Protein AF-A0A8S3ZIX9-F1 (afdb_monomer_lite)

pLDDT: mean 80.72, std 15.73, range [32.22, 97.69]

Radius of gyration: 30.14 Å; chains: 1; bounding box: 80×49×81 Å

Secondary structure (DSSP, 8-state):
-HHHHHHHHHT-HHHHHHHHHHHHHHHHHHHHHHH-----TT-HHHHHHHHHHHHHHHHHHHHHHHHHTHHHHH-HHHHHHHHHHHHHHHHHHHHHHHHHH--S--HHHHHHHHHHHHHGGGGGHHHHHHHHHHHHHHHHHHHHHHHH------SS---EEEEE--SS----GGGGTT---B----TT----HHHHHHHHHHHHHHHHH-TT-EEEEE-SSSSHHHHHHHHHHHHHTTSSSSHHHHHHHHHHHH--TTT-SS--S--SHHHHHHHHHHHHHHHHSTTSPPPP--B----EEEESGGGSTTSSSTTEEEEEEETTEEEEEEETTTTBSEEEEEETTTTEEEEEESSPPPB-SSEEEEEEE--

Foldseek 3Di:
DVLVVLCCQLLDPVNLVVLLVLLVVLVVLLVVLVVPLDPDPPCVVSLVSNLVSLVVLVVSLVSVCSNCPPVQVVPVLSVLSVVLSVQLNVLSVVLVVVVVPDPDDDPVNSVSSVVNSVSSVSSVVVVVSCVVPVVLSVLLNLVVVLVPPPDDDDDDDAQEQEEEADPPDDDDCVVNVVNYHYFHADPPGEGFLVSLLVLLVVVVVQCVVDSNHDYHYDYPQCAAHVLLSQLLNCCSSSNDQALVVSQVVQQVVQDPVVPDDDGRTNDDPNSSVSSRVSSCCVPVVVSDDDDKDWDFCFKDKDAQQCVPDVLQQQQKKKFKDDPNDTQDIAHANVCRQWDWDADPVRSMIMIGGHPRGIDIGDMDMDMDGPD

Sequence (371 aa):
QAQATVQQIVENVYFRAFTVFLILADFILVIIGLALYHCASSDEPLEIIAHIIIIYFICEISGRMFYLGKKFFWNWLDVIDLFVVLVSFVVDVVFMVMSESNCGNSERYAQLVVIGRVVRIIRVLRIVYIMVVQHRQVIRATRQMVSQNKRRYQKDGFDLDLCYITGERSYNESLFFNNVVRIYIDDHNVPKLSEMIDFVANAREWMAADMENVIAIHCKGGKGRTGTMICIWLIDSGLLENAQESLEYFRDRRTDLSKGSTFQGVETPSQSRYVGYYERLKNEFNGQLPPKKDLKLMSLKISGINSVGKGDGSDLFMELRQSGQLIFTCHLGLQSNCETQKDAASDTLIIYPKNCPSVQGDIKIMFKTHN

InterPro domains:
  IPR000387 Tyrosine-specific protein phosphatases domain [PS50056] (194-257)
  IPR003595 Protein-tyrosine phosphatase, catalytic [SM00404] (176-282)
  IPR005821 Ion transport domain [PF00520] (14-128)
  IPR014020 Tensin phosphatase, C2 domain [PF10409] (290-369)
  IPR014020 Tensin phosphatase, C2 domain [PS51182] (292-371)
  IPR016130 Protein-tyrosine phosphatase, active site [PS00383] (217-227)
  IPR027359 Voltage-dependent channel domain superfamily [G3DSA:1.20.120.350] (3-134)
  IPR029021 Protein-tyrosine phosphatase-like [G3DSA:3.90.190.10] (137-288)
  IPR029021 Protein-tyrosine phosphatase-like [SSF52799] (166-282)
  IPR029023 Tensin-type phosphatase domain [PS51181] (151-285)
  IPR051281 Dual-specificity lipid and protein phosphatase [PTHR12305] (167-369)

Structure (mmCIF, N/CA/C/O backbone):
data_AF-A0A8S3ZIX9-F1
#
_entry.id   AF-A0A8S3ZIX9-F1
#
loop_
_atom_site.group_PDB
_atom_site.id
_atom_site.type_symbol
_atom_site.label_atom_id
_atom_site.label_alt_id
_atom_site.label_comp_id
_atom_site.label_asym_id
_atom_site.label_entity_id
_atom_site.label_seq_id
_atom_site.pdbx_PDB_ins_code
_atom_site.Cartn_x
_atom_site.Cartn_y
_atom_site.Cartn_z
_atom_site.occupancy
_atom_site.B_iso_or_equiv
_atom_site.auth_seq_id
_atom_site.auth_comp_id
_atom_site.auth_asym_id
_atom_site.auth_atom_id
_atom_site.pdbx_PDB_model_num
ATOM 1 N N . GLN A 1 1 ? 21.666 15.530 -2.369 1.00 73.06 1 GLN A N 1
ATOM 2 C CA . GLN A 1 1 ? 21.398 16.158 -3.683 1.00 73.06 1 GLN A CA 1
ATOM 3 C C . GLN A 1 1 ? 21.964 15.324 -4.832 1.00 73.06 1 GLN A C 1
ATOM 5 O O . GLN A 1 1 ? 21.172 14.861 -5.635 1.00 73.06 1 GLN A O 1
ATOM 10 N N . ALA A 1 2 ? 23.270 15.017 -4.860 1.00 79.69 2 ALA A N 1
ATOM 11 C CA . ALA A 1 2 ? 23.884 14.207 -5.926 1.00 79.69 2 ALA A CA 1
ATOM 12 C C . ALA A 1 2 ? 23.238 12.819 -6.144 1.00 79.69 2 ALA A C 1
ATOM 14 O O . ALA A 1 2 ? 22.968 12.450 -7.281 1.00 79.69 2 ALA A O 1
ATOM 15 N N . GLN A 1 3 ? 22.923 12.075 -5.075 1.00 76.75 3 GLN A N 1
ATOM 16 C CA . GLN A 1 3 ? 22.253 10.767 -5.190 1.00 76.75 3 GLN A CA 1
ATOM 17 C C . GLN A 1 3 ? 20.883 10.855 -5.874 1.00 76.75 3 GLN A C 1
ATOM 19 O O . GLN A 1 3 ? 20.584 10.036 -6.734 1.00 76.75 3 GLN A O 1
ATOM 24 N N . ALA A 1 4 ? 20.084 11.875 -5.547 1.00 70.94 4 ALA A N 1
ATOM 25 C CA . ALA A 1 4 ? 18.769 12.080 -6.151 1.00 70.94 4 ALA A CA 1
ATOM 26 C C . ALA A 1 4 ? 18.874 12.433 -7.644 1.00 70.94 4 ALA A C 1
ATOM 28 O O . ALA A 1 4 ? 18.073 11.967 -8.446 1.00 70.94 4 ALA A O 1
ATOM 29 N N . THR A 1 5 ? 19.884 13.214 -8.036 1.00 80.62 5 THR A N 1
ATOM 30 C CA . THR A 1 5 ? 20.140 13.529 -9.449 1.00 80.62 5 THR A CA 1
ATOM 31 C C . THR A 1 5 ? 20.562 12.287 -10.234 1.00 80.62 5 THR A C 1
ATOM 33 O O . THR A 1 5 ? 20.043 12.044 -11.319 1.00 80.62 5 THR A O 1
ATOM 36 N N . VAL A 1 6 ? 21.460 11.464 -9.681 1.00 84.62 6 VAL A N 1
ATOM 37 C CA . VAL A 1 6 ? 21.867 10.197 -10.314 1.00 84.62 6 VAL A CA 1
ATOM 38 C C . VAL A 1 6 ? 20.683 9.240 -10.423 1.00 84.62 6 VAL A C 1
ATOM 40 O O . VAL A 1 6 ? 20.479 8.655 -11.483 1.00 84.62 6 VAL A O 1
ATOM 43 N N . GLN A 1 7 ? 19.861 9.139 -9.377 1.00 82.19 7 GLN A N 1
ATOM 44 C CA . GLN A 1 7 ? 18.628 8.357 -9.405 1.00 82.19 7 GLN A CA 1
ATOM 45 C C . GLN A 1 7 ? 17.701 8.818 -10.539 1.00 82.19 7 GLN A C 1
ATOM 47 O O . GLN A 1 7 ? 17.270 7.995 -11.336 1.00 82.19 7 GLN A O 1
ATOM 52 N N . GLN A 1 8 ? 17.450 10.125 -10.672 1.00 75.75 8 GLN A N 1
ATOM 53 C CA . GLN A 1 8 ? 16.598 10.670 -11.737 1.00 75.75 8 GLN A CA 1
ATOM 54 C C . GLN A 1 8 ? 17.101 10.344 -13.145 1.00 75.75 8 GLN A C 1
ATOM 56 O O . GLN A 1 8 ? 16.290 10.111 -14.037 1.00 75.75 8 GLN A O 1
ATOM 61 N N . ILE A 1 9 ? 18.419 10.339 -13.357 1.00 84.12 9 ILE A N 1
ATOM 62 C CA . ILE A 1 9 ? 19.018 10.002 -14.653 1.00 84.12 9 ILE A CA 1
ATOM 63 C C . ILE A 1 9 ? 18.893 8.501 -14.918 1.00 84.12 9 ILE A C 1
ATOM 65 O O . ILE A 1 9 ? 18.409 8.106 -15.975 1.00 84.12 9 ILE A O 1
ATOM 69 N N . VAL A 1 10 ? 19.303 7.665 -13.962 1.00 84.19 10 VAL A N 1
ATOM 70 C CA . VAL A 1 10 ? 19.350 6.207 -14.138 1.00 84.19 10 VAL A CA 1
ATOM 71 C C . VAL A 1 10 ? 17.946 5.600 -14.207 1.00 84.19 10 VAL A C 1
ATOM 73 O O . VAL A 1 10 ? 17.727 4.641 -14.941 1.00 84.19 10 VAL A O 1
ATOM 76 N N . GLU A 1 11 ? 16.976 6.161 -13.485 1.00 78.06 11 GLU A N 1
ATOM 77 C CA . GLU A 1 11 ? 15.571 5.732 -13.510 1.00 78.06 11 GLU A CA 1
ATOM 78 C C . GLU A 1 11 ? 14.757 6.396 -14.631 1.00 78.06 11 GLU A C 1
ATOM 80 O O . GLU A 1 11 ? 13.580 6.079 -14.806 1.00 78.06 11 GLU A O 1
ATOM 85 N N . ASN A 1 12 ? 15.370 7.271 -15.436 1.00 80.12 12 ASN A N 1
ATOM 86 C CA . ASN A 1 12 ? 14.708 7.876 -16.584 1.00 80.12 12 ASN A CA 1
ATOM 87 C C . ASN A 1 12 ? 14.331 6.810 -17.624 1.00 80.12 12 ASN A C 1
ATOM 89 O O . ASN A 1 12 ? 15.156 5.985 -18.017 1.00 80.12 12 ASN A O 1
ATOM 93 N N . VAL A 1 13 ? 13.099 6.872 -18.130 1.00 72.44 13 VAL A N 1
ATOM 94 C CA . VAL A 1 13 ? 12.569 5.915 -19.113 1.00 72.44 13 VAL A CA 1
ATOM 95 C C . VAL A 1 13 ? 13.423 5.845 -20.377 1.00 72.44 13 VAL A C 1
ATOM 97 O O . VAL A 1 13 ? 13.705 4.752 -20.860 1.00 72.44 13 VAL A O 1
ATOM 100 N N . TYR A 1 14 ? 13.891 6.987 -20.885 1.00 81.19 14 TYR A N 1
ATOM 101 C CA . TYR A 1 14 ? 14.747 7.036 -22.071 1.00 81.19 14 TYR A CA 1
ATOM 102 C C . TYR A 1 14 ? 16.122 6.430 -21.799 1.00 81.19 14 TYR A C 1
ATOM 104 O O . TYR A 1 14 ? 16.631 5.674 -22.623 1.00 81.19 14 TYR A O 1
ATOM 112 N N . PHE A 1 15 ? 16.701 6.712 -20.627 1.00 85.12 15 PHE A N 1
ATOM 113 C CA . PHE A 1 15 ? 17.977 6.123 -20.225 1.00 85.12 15 PHE A CA 1
ATOM 114 C C . PHE A 1 15 ? 17.860 4.599 -20.115 1.00 85.12 15 PHE A C 1
ATOM 116 O O . PHE A 1 15 ? 18.675 3.877 -20.680 1.00 85.12 15 PHE A O 1
ATOM 123 N N . ARG A 1 16 ? 16.796 4.105 -19.470 1.00 82.00 16 ARG A N 1
ATOM 124 C CA . ARG A 1 16 ? 16.511 2.671 -19.336 1.00 82.00 16 ARG A CA 1
ATOM 125 C C . ARG A 1 16 ? 16.279 1.998 -20.685 1.00 82.00 16 ARG A C 1
ATOM 127 O O . ARG A 1 16 ? 16.867 0.946 -20.918 1.00 82.00 16 ARG A O 1
ATOM 134 N N . ALA A 1 17 ? 15.476 2.597 -21.565 1.00 80.38 17 ALA A N 1
ATOM 135 C CA . ALA A 1 17 ? 15.221 2.078 -22.909 1.00 80.38 17 ALA A CA 1
ATOM 136 C C . ALA A 1 17 ? 16.513 2.002 -23.736 1.00 80.38 17 ALA A C 1
ATOM 138 O O . ALA A 1 17 ? 16.764 1.003 -24.408 1.00 80.38 17 ALA A O 1
ATOM 139 N N . PHE A 1 18 ? 17.375 3.015 -23.620 1.00 89.12 18 PHE A N 1
ATOM 140 C CA . PHE A 1 18 ? 18.699 3.003 -24.231 1.00 89.12 18 PHE A CA 1
ATOM 141 C C . PHE A 1 18 ? 19.589 1.890 -23.657 1.00 89.12 18 PHE A C 1
ATOM 143 O O . PHE A 1 18 ? 20.232 1.172 -24.420 1.00 89.12 18 PHE A O 1
ATOM 150 N N . THR A 1 19 ? 19.568 1.658 -22.338 1.00 88.38 19 THR A N 1
ATOM 151 C CA . THR A 1 19 ? 20.268 0.517 -21.724 1.00 88.38 19 THR A CA 1
ATOM 152 C C . THR A 1 19 ? 19.780 -0.825 -22.288 1.00 88.38 19 THR A C 1
ATOM 154 O O . THR A 1 19 ? 20.608 -1.683 -22.589 1.00 88.38 19 THR A O 1
ATOM 157 N N . VAL A 1 20 ? 18.462 -1.014 -22.472 1.00 85.06 20 VAL A N 1
ATOM 158 C CA . VAL A 1 20 ? 17.905 -2.235 -23.094 1.00 85.06 20 VAL A CA 1
ATOM 159 C C . VAL A 1 20 ? 18.426 -2.397 -24.517 1.00 85.06 20 VAL A C 1
ATOM 161 O O . VAL A 1 20 ? 18.902 -3.472 -24.876 1.00 85.06 20 VAL A O 1
ATOM 164 N N . PHE A 1 21 ? 18.367 -1.327 -25.312 1.00 89.56 21 PHE A N 1
ATOM 165 C CA . PHE A 1 21 ? 18.870 -1.328 -26.682 1.00 89.56 21 PHE A CA 1
ATOM 166 C C . PHE A 1 21 ? 20.342 -1.756 -26.743 1.00 89.56 21 PHE A C 1
ATOM 168 O O . PHE A 1 21 ? 20.685 -2.632 -27.532 1.00 89.56 21 PHE A O 1
ATOM 175 N N . LEU A 1 22 ? 21.196 -1.214 -25.869 1.00 91.88 22 LEU A N 1
ATOM 176 C CA . LEU A 1 22 ? 22.614 -1.576 -25.829 1.00 91.88 22 LEU A CA 1
ATOM 177 C C . LEU A 1 22 ? 22.858 -3.030 -25.414 1.00 91.88 22 LEU A C 1
ATOM 179 O O . LEU A 1 22 ? 23.798 -3.644 -25.904 1.00 91.88 22 LEU A O 1
ATOM 183 N N . ILE A 1 23 ? 22.023 -3.605 -24.548 1.00 88.25 23 ILE A N 1
ATOM 184 C CA . ILE A 1 23 ? 22.135 -5.021 -24.160 1.00 88.25 23 ILE A CA 1
ATOM 185 C C . ILE A 1 23 ? 21.715 -5.945 -25.301 1.00 88.25 23 ILE A C 1
ATOM 187 O O . ILE A 1 23 ? 22.364 -6.962 -25.531 1.00 88.25 23 ILE A O 1
ATOM 191 N N . LEU A 1 24 ? 20.675 -5.578 -26.053 1.00 88.00 24 LEU A N 1
ATOM 192 C CA . LEU A 1 24 ? 20.303 -6.297 -27.271 1.00 88.00 24 LEU A CA 1
ATOM 193 C C . LEU A 1 24 ? 21.393 -6.173 -28.346 1.00 88.00 24 LEU A C 1
ATOM 195 O O . LEU A 1 24 ? 21.708 -7.160 -29.007 1.00 88.00 24 LEU A O 1
ATOM 199 N N . ALA A 1 25 ? 22.005 -4.995 -28.489 1.00 90.75 25 ALA A N 1
ATOM 200 C CA . ALA A 1 25 ? 23.122 -4.783 -29.404 1.00 90.75 25 ALA A CA 1
ATOM 201 C C . ALA A 1 25 ? 24.360 -5.609 -29.006 1.00 90.75 25 ALA A C 1
ATOM 203 O O . ALA A 1 25 ? 24.912 -6.303 -29.855 1.00 90.75 25 ALA A O 1
ATOM 204 N N . ASP A 1 26 ? 24.756 -5.609 -27.726 1.00 89.50 26 ASP A N 1
ATOM 205 C CA . ASP A 1 26 ? 25.854 -6.445 -27.209 1.00 89.50 26 ASP A CA 1
ATOM 206 C C . ASP A 1 26 ? 25.570 -7.931 -27.446 1.00 89.50 26 ASP A C 1
ATOM 208 O O . ASP A 1 26 ? 26.435 -8.653 -27.926 1.00 89.50 26 ASP A O 1
ATOM 212 N N . PHE A 1 27 ? 24.335 -8.386 -27.225 1.00 87.50 27 PHE A N 1
ATOM 213 C CA . PHE A 1 27 ? 23.947 -9.764 -27.522 1.00 87.50 27 PHE A CA 1
ATOM 214 C C . PHE A 1 27 ? 24.126 -10.134 -28.998 1.00 87.50 27 PHE A C 1
ATOM 216 O O . PHE A 1 27 ? 24.664 -11.199 -29.306 1.00 87.50 27 PHE A O 1
ATOM 223 N N . ILE A 1 28 ? 23.729 -9.246 -29.911 1.00 87.94 28 ILE A N 1
ATOM 224 C CA . ILE A 1 28 ? 23.951 -9.434 -31.348 1.00 87.94 28 ILE A CA 1
ATOM 225 C C . ILE A 1 28 ? 25.456 -9.496 -31.650 1.00 87.94 28 ILE A C 1
ATOM 227 O O . ILE A 1 28 ? 25.884 -10.384 -32.384 1.00 87.94 28 ILE A O 1
ATOM 231 N N . LEU A 1 29 ? 26.272 -8.623 -31.048 1.00 85.88 29 LEU A N 1
ATOM 232 C CA . LEU A 1 29 ? 27.732 -8.643 -31.208 1.00 85.88 29 LEU A CA 1
ATOM 233 C C . LEU A 1 29 ? 28.357 -9.945 -30.691 1.00 85.88 29 LEU A C 1
ATOM 235 O O . LEU A 1 29 ? 29.261 -10.483 -31.329 1.00 85.88 29 LEU A O 1
ATOM 239 N N . VAL A 1 30 ? 27.856 -10.496 -29.581 1.00 82.69 30 VAL A N 1
ATOM 240 C CA . VAL A 1 30 ? 28.286 -11.807 -29.071 1.00 82.69 30 VAL A CA 1
ATOM 241 C C . VAL A 1 30 ? 27.952 -12.919 -30.065 1.00 82.69 30 VAL A C 1
ATOM 243 O O . VAL A 1 30 ? 28.812 -13.754 -30.343 1.00 82.69 30 VAL A O 1
ATOM 246 N N . ILE A 1 31 ? 26.749 -12.920 -30.652 1.00 84.12 31 ILE A N 1
ATOM 247 C CA . ILE A 1 31 ? 26.366 -13.901 -31.683 1.00 84.12 31 ILE A CA 1
ATOM 248 C C . ILE A 1 31 ? 27.269 -13.779 -32.914 1.00 84.12 31 ILE A C 1
ATOM 250 O O . ILE A 1 31 ? 27.778 -14.791 -33.393 1.00 84.12 31 ILE A O 1
ATOM 254 N N . ILE A 1 32 ? 27.495 -12.558 -33.407 1.00 82.69 32 ILE A N 1
ATOM 255 C CA . ILE A 1 32 ? 28.362 -12.299 -34.565 1.00 82.69 32 ILE A CA 1
ATOM 256 C C . ILE A 1 32 ? 29.783 -12.802 -34.280 1.00 82.69 32 ILE A C 1
ATOM 258 O O . ILE A 1 32 ? 30.338 -13.546 -35.086 1.00 82.69 32 ILE A O 1
ATOM 262 N N . GLY A 1 33 ? 30.342 -12.488 -33.108 1.00 76.19 33 GLY A N 1
ATOM 263 C CA . GLY A 1 33 ? 31.680 -12.936 -32.707 1.00 76.19 33 GLY A CA 1
ATOM 264 C C . GLY A 1 33 ? 31.812 -14.455 -32.514 1.00 76.19 33 GLY A C 1
ATOM 265 O O . GLY A 1 33 ? 32.904 -15.005 -32.683 1.00 76.19 33 GLY A O 1
ATOM 266 N N . LEU A 1 34 ? 30.722 -15.155 -32.182 1.00 75.50 34 LEU A N 1
ATOM 267 C CA . LEU A 1 34 ? 30.683 -16.623 -32.135 1.00 75.50 34 LEU A CA 1
ATOM 268 C C . LEU A 1 34 ? 30.547 -17.247 -33.532 1.00 75.50 34 LEU A C 1
ATOM 270 O O . LEU A 1 34 ? 31.157 -18.282 -33.793 1.00 75.50 34 LEU A O 1
ATOM 274 N N . ALA A 1 35 ? 29.764 -16.631 -34.422 1.00 76.00 35 ALA A N 1
ATOM 275 C CA . ALA A 1 35 ? 29.502 -17.134 -35.770 1.00 76.00 35 ALA A CA 1
ATOM 276 C C . ALA A 1 35 ? 30.683 -16.910 -36.731 1.00 76.00 35 ALA A C 1
ATOM 278 O O . ALA A 1 35 ? 30.972 -17.757 -37.578 1.00 76.00 35 ALA A O 1
ATOM 279 N N . LEU A 1 36 ? 31.391 -15.786 -36.596 1.00 69.44 36 LEU A N 1
ATOM 280 C CA . LEU A 1 36 ? 32.566 -15.464 -37.400 1.00 69.44 36 LEU A CA 1
ATOM 281 C C . LEU A 1 36 ? 33.809 -16.152 -36.808 1.00 69.44 36 LEU A C 1
ATOM 283 O O . LEU A 1 36 ? 34.557 -15.598 -36.004 1.00 69.44 36 LEU A O 1
ATOM 287 N N . TYR A 1 37 ? 34.037 -17.408 -37.205 1.00 57.81 37 TYR A N 1
ATOM 288 C CA . TYR A 1 37 ? 35.190 -18.227 -36.787 1.00 57.81 37 TYR A CA 1
ATOM 289 C C . TYR A 1 37 ? 36.544 -17.746 -37.358 1.00 57.81 37 TYR A C 1
ATOM 291 O O . TYR A 1 37 ? 37.591 -18.295 -37.027 1.00 57.81 37 TYR A O 1
ATOM 299 N N . HIS A 1 38 ? 36.567 -16.727 -38.222 1.00 55.34 38 HIS A N 1
ATOM 300 C CA . HIS A 1 38 ? 37.814 -16.284 -38.842 1.00 55.34 38 HIS A CA 1
ATOM 301 C C . HIS A 1 38 ? 38.613 -15.354 -37.924 1.00 55.34 38 HIS A C 1
ATOM 303 O O . HIS A 1 38 ? 38.107 -14.368 -37.395 1.00 55.34 38 HIS A O 1
ATOM 309 N N . CYS A 1 39 ? 39.890 -15.690 -37.745 1.00 52.28 39 CYS A N 1
ATOM 310 C CA . CYS A 1 39 ? 40.898 -14.810 -37.173 1.00 52.28 39 CYS A CA 1
ATOM 311 C C . CYS A 1 39 ? 41.184 -13.723 -38.213 1.00 52.28 39 CYS A C 1
ATOM 313 O O . CYS A 1 39 ? 42.029 -13.915 -39.085 1.00 52.28 39 CYS A O 1
ATOM 315 N N . ALA A 1 40 ? 40.416 -12.637 -38.204 1.00 45.75 40 ALA A N 1
ATOM 316 C CA . ALA A 1 40 ? 40.568 -11.579 -39.187 1.00 45.75 40 ALA A CA 1
ATOM 317 C C . ALA A 1 40 ? 40.673 -10.226 -38.492 1.00 45.75 40 ALA A C 1
ATOM 319 O O . ALA A 1 40 ? 39.770 -9.778 -37.795 1.00 45.75 40 ALA A O 1
ATOM 320 N N . SER A 1 41 ? 41.790 -9.561 -38.756 1.00 49.34 41 SER A N 1
ATOM 321 C CA . SER A 1 41 ? 42.117 -8.172 -38.434 1.00 49.34 41 SER A CA 1
ATOM 322 C C . SER A 1 41 ? 41.180 -7.135 -39.089 1.00 49.34 41 SER A C 1
ATOM 324 O O . SER A 1 41 ? 41.585 -6.000 -39.307 1.00 49.34 41 SER A O 1
ATOM 326 N N . SER A 1 42 ? 39.960 -7.522 -39.477 1.00 51.56 42 SER A N 1
ATOM 327 C CA . SER A 1 42 ? 38.942 -6.693 -40.138 1.00 51.56 42 SER A CA 1
ATOM 328 C C . SER A 1 42 ? 37.802 -6.260 -39.208 1.00 51.56 42 SER A C 1
ATOM 330 O O . SER A 1 42 ? 36.966 -5.458 -39.618 1.00 51.56 42 SER A O 1
ATOM 332 N N . ASP A 1 43 ? 37.773 -6.761 -37.969 1.00 62.69 43 ASP A N 1
ATOM 333 C CA . ASP A 1 43 ? 36.669 -6.550 -37.017 1.00 62.69 43 ASP A CA 1
ATOM 334 C C . ASP A 1 43 ? 36.950 -5.447 -35.976 1.00 62.69 43 ASP A C 1
ATOM 336 O O . ASP A 1 43 ? 36.157 -5.239 -35.057 1.00 62.69 43 ASP A O 1
ATOM 340 N N . GLU A 1 44 ? 38.042 -4.693 -36.144 1.00 69.56 44 GLU A N 1
ATOM 341 C CA . GLU A 1 44 ? 38.476 -3.607 -35.247 1.00 69.56 44 GLU A CA 1
ATOM 342 C C . GLU A 1 44 ? 37.334 -2.632 -34.862 1.00 69.56 44 GLU A C 1
ATOM 344 O O . GLU A 1 44 ? 37.177 -2.336 -33.675 1.00 69.56 44 GLU A O 1
ATOM 349 N N . PRO A 1 45 ? 36.439 -2.201 -35.783 1.00 80.56 45 PRO A N 1
ATOM 350 C CA . PRO A 1 45 ? 35.330 -1.318 -35.418 1.00 80.56 45 PRO A CA 1
ATOM 351 C C . PRO A 1 45 ? 34.293 -1.977 -34.496 1.00 80.56 45 PRO A C 1
ATOM 353 O O . PRO A 1 45 ? 33.755 -1.320 -33.606 1.00 80.56 45 PRO A O 1
ATOM 356 N N . LEU A 1 46 ? 33.992 -3.266 -34.694 1.00 80.00 46 LEU A N 1
ATOM 357 C CA . LEU A 1 46 ? 33.009 -3.997 -33.884 1.00 80.00 46 LEU A CA 1
ATOM 358 C C . LEU A 1 46 ? 33.546 -4.265 -32.478 1.00 80.00 46 LEU A C 1
ATOM 360 O O . LEU A 1 46 ? 32.793 -4.178 -31.506 1.00 80.00 46 LEU A O 1
ATOM 364 N N . GLU A 1 47 ? 34.845 -4.540 -32.361 1.00 77.81 47 GLU A N 1
ATOM 365 C CA . GLU A 1 47 ? 35.501 -4.682 -31.066 1.00 77.81 47 GLU A CA 1
ATOM 366 C C . GLU A 1 47 ? 35.496 -3.359 -30.300 1.00 77.81 47 GLU A C 1
ATOM 368 O O . GLU A 1 47 ? 35.103 -3.348 -29.134 1.00 77.81 47 GLU A O 1
ATOM 373 N N . ILE A 1 48 ? 35.820 -2.232 -30.943 1.00 83.44 48 ILE A N 1
ATOM 374 C CA . ILE A 1 48 ? 35.745 -0.904 -30.311 1.00 83.44 48 ILE A CA 1
ATOM 375 C C . ILE A 1 48 ? 34.320 -0.610 -29.819 1.00 83.44 48 ILE A C 1
ATOM 377 O O . ILE A 1 48 ? 34.137 -0.165 -28.683 1.00 83.44 48 ILE A O 1
ATOM 381 N N . ILE A 1 49 ? 33.296 -0.898 -30.632 1.00 88.12 49 ILE A N 1
ATOM 382 C CA . ILE A 1 49 ? 31.890 -0.728 -30.232 1.00 88.12 49 ILE A CA 1
ATOM 383 C C . ILE A 1 49 ? 31.566 -1.589 -29.002 1.00 88.12 49 ILE A C 1
ATOM 385 O O . ILE A 1 49 ? 30.958 -1.088 -28.054 1.00 88.12 49 ILE A O 1
ATOM 389 N N . ALA A 1 50 ? 31.997 -2.853 -28.974 1.00 85.44 50 ALA A N 1
ATOM 390 C CA . ALA A 1 50 ? 31.785 -3.732 -27.825 1.00 85.44 50 ALA A CA 1
ATOM 391 C C . ALA A 1 50 ? 32.441 -3.181 -26.543 1.00 85.44 50 ALA A C 1
ATOM 393 O O . ALA A 1 50 ? 31.795 -3.163 -25.492 1.00 85.44 50 ALA A O 1
ATOM 394 N N . HIS A 1 51 ? 33.669 -2.654 -26.629 1.00 87.12 51 HIS A N 1
ATOM 395 C CA . HIS A 1 51 ? 34.359 -2.024 -25.494 1.00 87.12 51 HIS A CA 1
ATOM 396 C C . HIS A 1 51 ? 33.589 -0.804 -24.967 1.00 87.12 51 HIS A C 1
ATOM 398 O O . HIS A 1 51 ? 33.386 -0.666 -23.757 1.00 87.12 51 HIS A O 1
ATOM 404 N N . ILE A 1 52 ? 33.095 0.059 -25.862 1.00 91.75 52 ILE A N 1
ATOM 405 C CA . ILE A 1 52 ? 32.284 1.231 -25.491 1.00 91.75 52 ILE A CA 1
ATOM 406 C C . ILE A 1 52 ? 31.020 0.802 -24.736 1.00 91.75 52 ILE A C 1
ATOM 408 O O . ILE A 1 52 ? 30.675 1.401 -23.713 1.00 91.75 52 ILE A O 1
ATOM 412 N N . ILE A 1 53 ? 30.340 -0.249 -25.202 1.00 92.44 53 ILE A N 1
ATOM 413 C CA . ILE A 1 53 ? 29.121 -0.756 -24.562 1.00 92.44 53 ILE A CA 1
ATOM 414 C C . ILE A 1 53 ? 29.411 -1.272 -23.143 1.00 92.44 53 ILE A C 1
ATOM 416 O O . ILE A 1 53 ? 28.657 -0.984 -22.211 1.00 92.44 53 ILE A O 1
ATOM 420 N N . ILE A 1 54 ? 30.525 -1.977 -22.937 1.00 89.88 54 ILE A N 1
ATOM 421 C CA . ILE A 1 54 ? 30.901 -2.482 -21.608 1.00 89.88 54 ILE A CA 1
ATOM 422 C C . ILE A 1 54 ? 31.255 -1.333 -20.663 1.00 89.88 54 ILE A C 1
ATOM 424 O O . ILE A 1 54 ? 30.836 -1.348 -19.505 1.00 89.88 54 ILE A O 1
ATOM 428 N N . ILE A 1 55 ? 31.982 -0.319 -21.142 1.00 92.88 55 ILE A N 1
ATOM 429 C CA . ILE A 1 55 ? 32.283 0.883 -20.352 1.00 92.88 55 ILE A CA 1
ATOM 430 C C . ILE A 1 55 ? 30.981 1.568 -19.928 1.00 92.88 55 ILE A C 1
ATOM 432 O O . ILE A 1 55 ? 30.820 1.913 -18.756 1.00 92.88 55 ILE A O 1
ATOM 436 N N . TYR A 1 56 ? 30.015 1.694 -20.844 1.00 95.25 56 TYR A N 1
ATOM 437 C CA . TYR A 1 56 ? 28.689 2.205 -20.511 1.00 95.25 56 TYR A CA 1
ATOM 438 C C . TYR A 1 56 ? 28.021 1.372 -19.403 1.00 95.25 56 TYR A C 1
ATOM 440 O O . TYR A 1 56 ? 27.475 1.945 -18.461 1.00 95.25 56 TYR A O 1
ATOM 448 N N . PHE A 1 57 ? 28.106 0.038 -19.448 1.00 93.06 57 PHE A N 1
ATOM 449 C CA . PHE A 1 57 ? 27.547 -0.824 -18.399 1.00 93.06 57 PHE A CA 1
ATOM 450 C C . PHE A 1 57 ? 28.244 -0.682 -17.044 1.00 93.06 57 PHE A C 1
ATOM 452 O O . PHE A 1 57 ? 27.566 -0.697 -16.016 1.00 93.06 57 PHE A O 1
ATOM 459 N N . ILE A 1 58 ? 29.565 -0.489 -17.022 1.00 94.56 58 ILE A N 1
ATOM 460 C CA . ILE A 1 58 ? 30.309 -0.175 -15.795 1.00 94.56 58 ILE A CA 1
ATOM 461 C C . ILE A 1 58 ? 29.812 1.148 -15.205 1.00 94.56 58 ILE A C 1
ATOM 463 O O . ILE A 1 58 ? 29.531 1.220 -14.005 1.00 94.56 58 ILE A O 1
ATOM 467 N N . CYS A 1 59 ? 29.649 2.184 -16.032 1.00 95.00 59 CYS A N 1
ATOM 468 C CA . CYS A 1 59 ? 29.112 3.471 -15.593 1.00 95.00 59 CYS A CA 1
ATOM 469 C C . CYS A 1 59 ? 27.667 3.356 -15.087 1.00 95.00 59 CYS A C 1
ATOM 471 O O . CYS A 1 59 ? 27.331 3.929 -14.051 1.00 95.00 59 CYS A O 1
ATOM 473 N N . GLU A 1 60 ? 26.819 2.596 -15.780 1.00 93.81 60 GLU A N 1
ATOM 474 C CA . GLU A 1 60 ? 25.416 2.389 -15.419 1.00 93.81 60 GLU A CA 1
ATOM 475 C C . GLU A 1 60 ? 25.270 1.660 -14.073 1.00 93.81 60 GLU A C 1
ATOM 477 O O . GLU A 1 60 ? 24.557 2.144 -13.187 1.00 93.81 60 GLU A O 1
ATOM 482 N N . ILE A 1 61 ? 26.005 0.561 -13.866 1.00 92.19 61 ILE A N 1
ATOM 483 C CA . ILE A 1 61 ? 26.022 -0.168 -12.588 1.00 92.19 61 ILE A CA 1
ATOM 484 C C . ILE A 1 61 ? 26.623 0.675 -11.467 1.00 92.19 61 ILE A C 1
ATOM 486 O O . ILE A 1 61 ? 26.100 0.671 -10.353 1.00 92.19 61 ILE A O 1
ATOM 490 N N . SER A 1 62 ? 27.679 1.441 -11.748 1.00 94.12 62 SER A N 1
ATOM 491 C CA . SER A 1 62 ? 28.261 2.361 -10.766 1.00 94.12 62 SER A CA 1
ATOM 492 C C . SER A 1 62 ? 27.251 3.428 -10.340 1.00 94.12 62 SER A C 1
ATOM 494 O O . SER A 1 62 ? 27.131 3.725 -9.151 1.00 94.12 62 SER A O 1
ATOM 496 N N . GLY A 1 63 ? 26.468 3.948 -11.290 1.00 92.56 63 GLY A N 1
ATOM 497 C CA . GLY A 1 63 ? 25.347 4.845 -11.024 1.00 92.56 63 GLY A CA 1
ATOM 498 C C . GLY A 1 63 ? 24.306 4.203 -10.105 1.00 92.56 63 GLY A C 1
ATOM 499 O O . GLY A 1 63 ? 23.954 4.795 -9.083 1.00 92.56 63 GLY A O 1
ATOM 500 N N . ARG A 1 64 ? 23.875 2.967 -10.409 1.00 90.50 64 ARG A N 1
ATOM 501 C CA . ARG A 1 64 ? 22.960 2.190 -9.552 1.00 90.50 64 ARG A CA 1
ATOM 502 C C . ARG A 1 64 ? 23.491 1.992 -8.141 1.00 90.50 64 ARG A C 1
ATOM 504 O O . ARG A 1 64 ? 22.786 2.284 -7.177 1.00 90.50 64 ARG A O 1
ATOM 511 N N . MET A 1 65 ? 24.735 1.546 -8.013 1.00 93.94 65 MET A N 1
ATOM 512 C CA . MET A 1 65 ? 25.381 1.328 -6.722 1.00 93.94 65 MET A CA 1
ATOM 513 C C . MET A 1 65 ? 25.472 2.629 -5.909 1.00 93.94 65 MET A C 1
ATOM 515 O O . MET A 1 65 ? 25.223 2.623 -4.703 1.00 93.94 65 MET A O 1
ATOM 519 N N . PHE A 1 66 ? 25.760 3.759 -6.563 1.00 93.62 66 PHE A N 1
ATOM 520 C CA . PHE A 1 66 ? 25.863 5.064 -5.912 1.00 93.62 66 PHE A CA 1
ATOM 521 C C . PHE A 1 66 ? 24.529 5.566 -5.340 1.00 93.62 66 PHE A C 1
ATOM 523 O O . PHE A 1 66 ? 24.498 6.059 -4.205 1.00 93.62 66 PHE A O 1
ATOM 530 N N . TYR A 1 67 ? 23.427 5.452 -6.095 1.00 89.38 67 TYR A N 1
ATOM 531 C CA . TYR A 1 67 ? 22.132 5.958 -5.626 1.00 89.38 67 TYR A CA 1
ATOM 532 C C . TYR A 1 67 ? 21.409 4.982 -4.684 1.00 89.38 67 TYR A C 1
ATOM 534 O O . TYR A 1 67 ? 20.784 5.429 -3.724 1.00 89.38 67 TYR A O 1
ATOM 542 N N . LEU A 1 68 ? 21.522 3.663 -4.897 1.00 83.06 68 LEU A N 1
ATOM 543 C CA . LEU A 1 68 ? 20.908 2.651 -4.021 1.00 83.06 68 LEU A CA 1
ATOM 544 C C . LEU A 1 68 ? 21.684 2.458 -2.708 1.00 83.06 68 LEU A C 1
ATOM 546 O O . LEU A 1 68 ? 21.108 2.054 -1.692 1.00 83.06 68 LEU A O 1
ATOM 550 N N . GLY A 1 69 ? 22.992 2.731 -2.704 1.00 90.06 69 GLY A N 1
ATOM 551 C CA . GLY A 1 69 ? 23.854 2.567 -1.535 1.00 90.06 69 GLY A CA 1
ATOM 552 C C . GLY A 1 69 ? 23.811 1.136 -0.993 1.00 90.06 69 GLY A C 1
ATOM 553 O O . GLY A 1 69 ? 23.969 0.169 -1.734 1.00 90.06 69 GLY A O 1
ATOM 554 N N . LYS A 1 70 ? 23.549 0.972 0.313 1.00 87.94 70 LYS A N 1
ATOM 555 C CA . LYS A 1 70 ? 23.483 -0.362 0.942 1.00 87.94 70 LYS A CA 1
ATOM 556 C C . LYS A 1 70 ? 22.379 -1.249 0.361 1.00 87.94 70 LYS A C 1
ATOM 558 O O . LYS A 1 70 ? 22.558 -2.461 0.351 1.00 87.94 70 LYS A O 1
ATOM 563 N N . LYS A 1 71 ? 21.267 -0.677 -0.129 1.00 80.75 71 LYS A N 1
ATOM 564 C CA . LYS A 1 71 ? 20.145 -1.449 -0.699 1.00 80.75 71 LYS A CA 1
ATOM 565 C C . LYS A 1 71 ? 20.570 -2.274 -1.916 1.00 80.75 71 LYS A C 1
ATOM 567 O O . LYS A 1 71 ? 20.047 -3.367 -2.094 1.00 80.75 71 LYS A O 1
ATOM 572 N N . PHE A 1 72 ? 21.558 -1.796 -2.679 1.00 89.19 72 PHE A N 1
ATOM 573 C CA . PHE A 1 72 ? 22.111 -2.506 -3.835 1.00 89.19 72 PHE A CA 1
ATOM 574 C C . PHE A 1 72 ? 22.573 -3.924 -3.468 1.00 89.19 72 PHE A C 1
ATOM 576 O O . PHE A 1 72 ? 22.250 -4.887 -4.150 1.00 89.19 72 PHE A O 1
ATOM 583 N N . PHE A 1 73 ? 23.267 -4.066 -2.336 1.00 91.19 73 PHE A N 1
ATOM 584 C CA . PHE A 1 73 ? 23.848 -5.340 -1.902 1.00 91.19 73 PHE A CA 1
ATOM 585 C C . PHE A 1 73 ? 22.844 -6.291 -1.238 1.00 91.19 73 PHE A C 1
ATOM 587 O O . PHE A 1 73 ? 23.163 -7.458 -1.028 1.00 91.19 73 PHE A O 1
ATOM 594 N N . TRP A 1 74 ? 21.636 -5.819 -0.917 1.00 85.44 74 TRP A N 1
ATOM 595 C CA . TRP A 1 74 ? 20.555 -6.673 -0.417 1.00 85.44 74 TRP A CA 1
ATOM 596 C C . TRP A 1 74 ? 19.755 -7.320 -1.550 1.00 85.44 74 TRP A C 1
ATOM 598 O O . TRP A 1 74 ? 19.149 -8.371 -1.347 1.00 85.44 74 TRP A O 1
ATOM 608 N N . ASN A 1 75 ? 19.764 -6.723 -2.746 1.00 80.25 75 ASN A N 1
ATOM 609 C CA . ASN A 1 75 ? 19.137 -7.312 -3.918 1.00 80.25 75 ASN A CA 1
ATOM 610 C C . ASN A 1 75 ? 20.121 -8.243 -4.638 1.00 80.25 75 ASN A C 1
ATOM 612 O O . ASN A 1 75 ? 21.031 -7.802 -5.339 1.00 80.25 75 ASN A O 1
ATOM 616 N N . TRP A 1 76 ? 19.915 -9.551 -4.498 1.00 83.00 76 TRP A N 1
ATOM 617 C CA . TRP A 1 76 ? 20.801 -10.564 -5.075 1.00 83.00 76 TRP A CA 1
ATOM 618 C C . TRP A 1 76 ? 20.920 -10.469 -6.609 1.00 83.00 76 TRP A C 1
ATOM 620 O O . TRP A 1 76 ? 21.977 -10.778 -7.152 1.00 83.00 76 TRP A O 1
ATOM 630 N N . LEU A 1 77 ? 19.885 -9.987 -7.311 1.00 83.12 77 LEU A N 1
ATOM 631 C CA . LEU A 1 77 ? 19.927 -9.781 -8.764 1.00 83.12 77 LEU A CA 1
ATOM 632 C C . LEU A 1 77 ? 20.879 -8.648 -9.170 1.00 83.12 77 LEU A C 1
ATOM 634 O O . LEU A 1 77 ? 21.593 -8.783 -10.161 1.00 83.12 77 LEU A O 1
ATOM 638 N N . ASP A 1 78 ? 20.914 -7.553 -8.406 1.00 87.69 78 ASP A N 1
ATOM 639 C CA . ASP A 1 78 ? 21.829 -6.432 -8.659 1.00 87.69 78 ASP A CA 1
ATOM 640 C C . ASP A 1 78 ? 23.287 -6.848 -8.430 1.00 87.69 78 ASP A C 1
ATOM 642 O O . ASP A 1 78 ? 24.177 -6.479 -9.197 1.00 87.69 78 ASP A O 1
ATOM 646 N N . VAL A 1 79 ? 23.523 -7.685 -7.415 1.00 91.00 79 VAL A N 1
ATOM 647 C CA . VAL A 1 79 ? 24.845 -8.257 -7.125 1.00 91.00 79 VAL A CA 1
ATOM 648 C C . VAL A 1 79 ? 25.312 -9.192 -8.246 1.00 91.00 79 VAL A C 1
ATOM 650 O O . VAL A 1 79 ? 26.477 -9.132 -8.641 1.00 91.00 79 VAL A O 1
ATOM 653 N N . ILE A 1 80 ? 24.421 -10.023 -8.797 1.00 89.50 80 ILE A N 1
ATOM 654 C CA . ILE A 1 80 ? 24.747 -10.872 -9.954 1.00 89.50 80 ILE A CA 1
ATOM 655 C C . ILE A 1 80 ? 25.081 -10.020 -11.179 1.00 89.50 80 ILE A C 1
ATOM 657 O O . ILE A 1 80 ? 26.079 -10.293 -11.842 1.00 89.50 80 ILE A O 1
ATOM 661 N N . ASP A 1 81 ? 24.292 -8.985 -11.477 1.00 89.38 81 ASP A N 1
ATOM 662 C CA . ASP A 1 81 ? 24.543 -8.124 -12.637 1.00 89.38 81 ASP A CA 1
ATOM 663 C C . ASP A 1 81 ? 25.884 -7.379 -12.517 1.00 89.38 81 ASP A C 1
ATOM 665 O O . ASP A 1 81 ? 26.657 -7.327 -13.476 1.00 89.38 81 ASP A O 1
ATOM 669 N N . LEU A 1 82 ? 26.220 -6.894 -11.313 1.00 92.56 82 LEU A N 1
ATOM 670 C CA . LEU A 1 82 ? 27.542 -6.335 -11.008 1.00 92.56 82 LEU A CA 1
ATOM 671 C C . LEU A 1 82 ? 28.657 -7.338 -11.311 1.00 92.56 82 LEU A C 1
ATOM 673 O O . LEU A 1 82 ? 29.637 -6.984 -11.965 1.00 92.56 82 LEU A O 1
ATOM 677 N N . PHE A 1 83 ? 28.510 -8.583 -10.856 1.00 92.25 83 PHE A N 1
ATOM 678 C CA . PHE A 1 83 ? 29.506 -9.623 -11.096 1.00 92.25 83 PHE A CA 1
ATOM 679 C C . PHE A 1 83 ? 29.664 -9.925 -12.591 1.00 92.25 83 PHE A C 1
ATOM 681 O O . PHE A 1 83 ? 30.787 -9.971 -13.091 1.00 92.25 83 PHE A O 1
ATOM 688 N N . VAL A 1 84 ? 28.555 -10.062 -13.322 1.00 90.19 84 VAL A N 1
ATOM 689 C CA . VAL A 1 84 ? 28.554 -10.314 -14.771 1.00 90.19 84 VAL A CA 1
ATOM 690 C C . VAL A 1 84 ? 29.288 -9.206 -15.525 1.00 90.19 84 VAL A C 1
ATOM 692 O O . VAL A 1 84 ? 30.140 -9.506 -16.365 1.00 90.19 84 VAL A O 1
ATOM 695 N N . VAL A 1 85 ? 29.000 -7.937 -15.224 1.00 91.31 85 VAL A N 1
ATOM 696 C CA . VAL A 1 85 ? 29.640 -6.793 -15.888 1.00 91.31 85 VAL A CA 1
ATOM 697 C C . VAL A 1 85 ? 31.112 -6.672 -15.505 1.00 91.31 85 VAL A C 1
ATOM 699 O O . VAL A 1 85 ? 31.942 -6.454 -16.385 1.00 91.31 85 VAL A O 1
ATOM 702 N N . LEU A 1 86 ? 31.462 -6.870 -14.231 1.00 92.25 86 LEU A N 1
ATOM 703 C CA . LEU A 1 86 ? 32.847 -6.779 -13.771 1.00 92.25 86 LEU A CA 1
ATOM 704 C C . LEU A 1 86 ? 33.723 -7.871 -14.396 1.00 92.25 86 LEU A C 1
ATOM 706 O O . LEU A 1 86 ? 34.782 -7.567 -14.938 1.00 92.25 86 LEU A O 1
ATOM 710 N N . VAL A 1 87 ? 33.269 -9.129 -14.371 1.00 89.56 87 VAL A N 1
ATOM 711 C CA . VAL A 1 87 ? 33.985 -10.248 -15.005 1.00 89.56 87 VAL A CA 1
ATOM 712 C C . VAL A 1 87 ? 34.113 -10.010 -16.505 1.00 89.56 87 VAL A C 1
ATOM 714 O O . VAL A 1 87 ? 35.196 -10.171 -17.063 1.00 89.56 87 VAL A O 1
ATOM 717 N N . SER A 1 88 ? 33.034 -9.564 -17.151 1.00 87.38 88 SER A N 1
ATOM 718 C CA . SER A 1 88 ? 33.037 -9.254 -18.581 1.00 87.38 88 SER A CA 1
ATOM 719 C C . SER A 1 88 ? 34.022 -8.152 -18.948 1.00 87.38 88 SER A C 1
ATOM 721 O O . SER A 1 88 ? 34.670 -8.273 -19.981 1.00 87.38 88 SER A O 1
ATOM 723 N N . PHE A 1 89 ? 34.135 -7.106 -18.126 1.00 89.94 89 PHE A N 1
ATOM 724 C CA . PHE A 1 89 ? 35.063 -5.995 -18.329 1.00 89.94 89 PHE A CA 1
ATOM 725 C C . PHE A 1 89 ? 36.515 -6.412 -18.110 1.00 89.94 89 PHE A C 1
ATOM 727 O O . PHE A 1 89 ? 37.360 -6.120 -18.946 1.00 89.94 89 PHE A O 1
ATOM 734 N N . VAL A 1 90 ? 36.807 -7.139 -17.025 1.00 89.06 90 VAL A N 1
ATOM 735 C CA . VAL A 1 90 ? 38.164 -7.639 -16.750 1.00 89.06 90 VAL A CA 1
ATOM 736 C C . VAL A 1 90 ? 38.645 -8.517 -17.896 1.00 89.06 90 VAL A C 1
ATOM 738 O O . VAL A 1 90 ? 39.763 -8.351 -18.372 1.00 89.06 90 VAL A O 1
ATOM 741 N N . VAL A 1 91 ? 37.792 -9.429 -18.359 1.00 83.81 91 VAL A N 1
ATOM 742 C CA . VAL A 1 91 ? 38.116 -10.310 -19.478 1.00 83.81 91 VAL A CA 1
ATOM 743 C C . VAL A 1 91 ? 38.376 -9.501 -20.746 1.00 83.81 91 VAL A C 1
ATOM 745 O O . VAL A 1 91 ? 39.399 -9.711 -21.385 1.00 83.81 91 VAL A O 1
ATOM 748 N N . ASP A 1 92 ? 37.520 -8.534 -21.070 1.00 81.62 92 ASP A N 1
ATOM 749 C CA . ASP A 1 92 ? 37.673 -7.684 -22.256 1.00 81.62 92 ASP A CA 1
ATOM 750 C C . ASP A 1 92 ? 38.975 -6.861 -22.232 1.00 81.62 92 ASP A C 1
ATOM 752 O O . ASP A 1 92 ? 39.742 -6.906 -23.189 1.00 81.62 92 ASP A O 1
ATOM 756 N N . VAL A 1 93 ? 39.301 -6.226 -21.098 1.00 84.44 93 VAL A N 1
ATOM 757 C CA . VAL A 1 93 ? 40.557 -5.476 -20.910 1.00 84.44 93 VAL A CA 1
ATOM 758 C C . VAL A 1 93 ? 41.780 -6.385 -21.026 1.00 84.44 93 VAL A C 1
ATOM 760 O O . VAL A 1 93 ? 42.756 -6.019 -21.679 1.00 84.44 93 VAL A O 1
ATOM 763 N N . VAL A 1 94 ? 41.746 -7.575 -20.415 1.00 81.38 94 VAL A N 1
ATOM 764 C CA . VAL A 1 94 ? 42.843 -8.548 -20.526 1.00 81.38 94 VAL A CA 1
ATOM 765 C C . VAL A 1 94 ? 43.047 -8.949 -21.986 1.00 81.38 94 VAL A C 1
ATOM 767 O O . VAL A 1 94 ? 44.183 -8.948 -22.455 1.00 81.38 94 VAL A O 1
ATOM 770 N N . PHE A 1 95 ? 41.973 -9.232 -22.726 1.00 74.00 95 PHE A N 1
ATOM 771 C CA . PHE A 1 95 ? 42.063 -9.561 -24.149 1.00 74.00 95 PHE A CA 1
ATOM 772 C C . PHE A 1 95 ? 42.587 -8.399 -24.994 1.00 74.00 95 PHE A C 1
ATOM 774 O O . PHE A 1 95 ? 43.431 -8.630 -25.856 1.00 74.00 95 PHE A O 1
ATOM 781 N N . MET A 1 96 ? 42.164 -7.166 -24.713 1.00 73.56 96 MET A N 1
ATOM 782 C CA . MET A 1 96 ? 42.653 -5.965 -25.394 1.00 73.56 96 MET A CA 1
ATOM 783 C C . MET A 1 96 ? 44.174 -5.809 -25.235 1.00 73.56 96 MET A C 1
ATOM 785 O O . MET A 1 96 ? 44.899 -5.704 -26.222 1.00 73.56 96 MET A O 1
ATOM 789 N N . VAL A 1 97 ? 44.670 -5.890 -23.995 1.00 74.81 97 VAL A N 1
ATOM 790 C CA . VAL A 1 97 ? 46.106 -5.771 -23.679 1.00 74.81 97 VAL A CA 1
ATOM 791 C C . VAL A 1 97 ? 46.916 -6.926 -24.279 1.00 74.81 97 VAL A C 1
ATOM 793 O O . VAL A 1 97 ? 48.041 -6.733 -24.745 1.00 74.81 97 VAL A O 1
ATOM 796 N N . MET A 1 98 ? 46.360 -8.142 -24.288 1.00 69.94 98 MET A N 1
ATOM 797 C CA . MET A 1 98 ? 47.013 -9.304 -24.899 1.00 69.94 98 MET A CA 1
ATOM 798 C C . MET A 1 98 ? 47.049 -9.236 -26.434 1.00 69.94 98 MET A C 1
ATOM 800 O O . MET A 1 98 ? 48.003 -9.738 -27.029 1.00 69.94 98 MET A O 1
ATOM 804 N N . SER A 1 99 ? 46.051 -8.613 -27.067 1.00 64.50 99 SER A N 1
ATOM 805 C CA . SER A 1 99 ? 45.973 -8.439 -28.524 1.00 64.50 99 SER A CA 1
ATOM 806 C C . SER A 1 99 ? 47.051 -7.481 -29.050 1.00 64.50 99 SER A C 1
ATOM 808 O O . SER A 1 99 ? 47.726 -7.795 -30.029 1.00 64.50 99 SER A O 1
ATOM 810 N N . GLU A 1 100 ? 47.312 -6.368 -28.349 1.00 60.94 100 GLU A N 1
ATOM 811 C CA . GLU A 1 100 ? 48.374 -5.411 -28.717 1.00 60.94 100 GLU A CA 1
ATOM 812 C C . GLU A 1 100 ? 49.792 -6.001 -28.641 1.00 60.94 100 GLU A C 1
ATOM 814 O O . GLU A 1 100 ? 50.701 -5.533 -29.326 1.00 60.94 100 GLU A O 1
ATOM 819 N N . SER A 1 101 ? 50.008 -7.018 -27.801 1.00 57.88 101 SER A N 1
ATOM 820 C CA . SER A 1 101 ? 51.353 -7.465 -27.427 1.00 57.88 101 SER A CA 1
ATOM 821 C C . SER A 1 101 ? 51.853 -8.714 -28.159 1.00 57.88 101 SER A C 1
ATOM 823 O O . SER A 1 101 ? 53.062 -8.933 -28.172 1.00 57.88 101 SER A O 1
ATOM 825 N N . ASN A 1 102 ? 50.993 -9.527 -28.790 1.00 54.81 102 ASN A N 1
ATOM 826 C CA . ASN A 1 102 ? 51.415 -10.792 -29.413 1.00 54.81 102 ASN A CA 1
ATOM 827 C C . ASN A 1 102 ? 50.568 -11.203 -30.630 1.00 54.81 102 ASN A C 1
ATOM 829 O O . ASN A 1 102 ? 49.874 -12.219 -30.621 1.00 54.81 102 ASN A O 1
ATOM 833 N N . CYS A 1 103 ? 50.719 -10.487 -31.743 1.00 49.81 103 CYS A N 1
ATOM 834 C CA . CYS A 1 103 ? 50.261 -10.954 -33.057 1.00 49.81 103 CYS A CA 1
ATOM 835 C C . CYS A 1 103 ? 51.293 -11.922 -33.689 1.00 49.81 103 CYS A C 1
ATOM 837 O O . CYS A 1 103 ? 51.799 -11.704 -34.787 1.00 49.81 103 CYS A O 1
ATOM 839 N N . GLY A 1 104 ? 51.676 -12.972 -32.949 1.00 51.84 104 GLY A N 1
ATOM 840 C CA . GLY A 1 104 ? 52.746 -13.904 -33.322 1.00 51.84 104 GLY A CA 1
ATOM 841 C C . GLY A 1 104 ? 52.484 -15.340 -32.862 1.00 51.84 104 GLY A C 1
ATOM 842 O O . GLY A 1 104 ? 52.916 -15.741 -31.789 1.00 51.84 104 GLY A O 1
ATOM 843 N N . ASN A 1 105 ? 51.769 -16.106 -33.693 1.00 55.16 105 ASN A N 1
ATOM 844 C CA . ASN A 1 105 ? 51.731 -17.576 -33.793 1.00 55.16 105 ASN A CA 1
ATOM 845 C C . ASN A 1 105 ? 51.987 -18.407 -32.514 1.00 55.16 105 ASN A C 1
ATOM 847 O O . ASN A 1 105 ? 52.992 -19.109 -32.406 1.00 55.16 105 ASN A O 1
ATOM 851 N N . SER A 1 106 ? 51.019 -18.450 -31.595 1.00 62.31 106 SER A N 1
ATOM 852 C CA . SER A 1 106 ? 50.940 -19.514 -30.585 1.00 62.31 106 SER A CA 1
ATOM 853 C C . SER A 1 106 ? 49.528 -20.096 -30.546 1.00 62.31 106 SER A C 1
ATOM 855 O O . SER A 1 106 ? 48.568 -19.351 -30.365 1.00 62.31 106 SER A O 1
ATOM 857 N N . GLU A 1 107 ? 49.379 -21.422 -30.654 1.00 62.09 107 GLU A N 1
ATOM 858 C CA . GLU A 1 107 ? 48.091 -22.129 -30.475 1.00 62.09 107 GLU A CA 1
ATOM 859 C C . GLU A 1 107 ? 47.374 -21.735 -29.171 1.00 62.09 107 GLU A C 1
ATOM 861 O O . GLU A 1 107 ? 46.144 -21.727 -29.100 1.00 62.09 107 GLU A O 1
ATOM 866 N N . ARG A 1 108 ? 48.138 -21.337 -28.145 1.00 65.31 108 ARG A N 1
ATOM 867 C CA . ARG A 1 108 ? 47.608 -20.860 -26.861 1.00 65.31 108 ARG A CA 1
ATOM 868 C C . ARG A 1 108 ? 46.809 -19.562 -27.013 1.00 65.31 108 ARG A C 1
ATOM 870 O O . ARG A 1 108 ? 45.836 -19.374 -26.293 1.00 65.31 108 ARG A O 1
ATOM 877 N N . TYR A 1 109 ? 47.173 -18.692 -27.957 1.00 66.88 109 TYR A N 1
ATOM 878 C CA . TYR A 1 109 ? 46.438 -17.455 -28.233 1.00 66.88 109 TYR A CA 1
ATOM 879 C C . TYR A 1 109 ? 45.066 -17.747 -28.849 1.00 66.88 109 TYR A C 1
ATOM 881 O O . TYR A 1 109 ? 44.059 -17.221 -28.384 1.00 66.88 109 TYR A O 1
ATOM 889 N N . ALA A 1 110 ? 45.002 -18.659 -29.823 1.00 65.12 110 ALA A N 1
ATOM 890 C CA . ALA A 1 110 ? 43.737 -19.069 -30.433 1.00 65.12 110 ALA A CA 1
ATOM 891 C C . ALA A 1 110 ? 42.774 -19.681 -29.396 1.00 65.12 110 ALA A C 1
ATOM 893 O O . ALA A 1 110 ? 41.589 -19.351 -29.381 1.00 65.12 110 ALA A O 1
ATOM 894 N N . GLN A 1 111 ? 43.287 -20.506 -28.475 1.00 68.94 111 GLN A N 1
ATOM 895 C CA . GLN A 1 111 ? 42.497 -21.059 -27.368 1.00 68.94 111 GLN A CA 1
ATOM 896 C C . GLN A 1 111 ? 41.981 -19.972 -26.416 1.00 68.94 111 GLN A C 1
ATOM 898 O O . GLN A 1 111 ? 40.816 -20.008 -26.022 1.00 68.94 111 GLN A O 1
ATOM 903 N N . LEU A 1 112 ? 42.815 -18.984 -26.073 1.00 70.31 112 LEU A N 1
ATOM 904 C CA . LEU A 1 112 ? 42.399 -17.858 -25.239 1.00 70.31 112 LEU A CA 1
ATOM 905 C C . LEU A 1 112 ? 41.310 -17.031 -25.932 1.00 70.31 112 LEU A C 1
ATOM 907 O O . LEU A 1 112 ? 40.287 -16.767 -25.311 1.00 70.31 112 LEU A O 1
ATOM 911 N N . VAL A 1 113 ? 41.451 -16.695 -27.217 1.00 68.94 113 VAL A N 1
ATOM 912 C CA . VAL A 1 113 ? 40.421 -15.957 -27.975 1.00 68.94 113 VAL A CA 1
ATOM 913 C C . VAL A 1 113 ? 39.076 -16.694 -27.958 1.00 68.94 113 VAL A C 1
ATOM 915 O O . VAL A 1 113 ? 38.034 -16.074 -27.738 1.00 68.94 113 VAL A O 1
ATOM 918 N N . VAL A 1 114 ? 39.080 -18.022 -28.116 1.00 70.00 114 VAL A N 1
ATOM 919 C CA . VAL A 1 114 ? 37.861 -18.843 -28.010 1.00 70.00 114 VAL A CA 1
ATOM 920 C C . VAL A 1 114 ? 37.264 -18.773 -26.601 1.00 70.00 114 VAL A C 1
ATOM 922 O O . VAL A 1 114 ? 36.057 -18.576 -26.461 1.00 70.00 114 VAL A O 1
ATOM 925 N N . ILE A 1 115 ? 38.087 -18.857 -25.551 1.00 74.25 115 ILE A N 1
ATOM 926 C CA . ILE A 1 115 ? 37.633 -18.709 -24.159 1.00 74.25 115 ILE A CA 1
ATOM 927 C C . ILE A 1 115 ? 37.015 -17.322 -23.927 1.00 74.25 115 ILE A C 1
ATOM 929 O O . ILE A 1 115 ? 35.934 -17.233 -23.349 1.00 74.25 115 ILE A O 1
ATOM 933 N N . GLY A 1 116 ? 37.637 -16.248 -24.419 1.00 72.31 116 GLY A N 1
ATOM 934 C CA . GLY A 1 116 ? 37.100 -14.887 -24.330 1.00 72.31 116 GLY A CA 1
ATOM 935 C C . GLY A 1 116 ? 35.727 -14.750 -24.987 1.00 72.31 116 GLY A C 1
ATOM 936 O O . GLY A 1 116 ? 34.808 -14.187 -24.391 1.00 72.31 116 GLY A O 1
ATOM 937 N N . ARG A 1 117 ? 35.545 -15.347 -26.172 1.00 73.25 117 ARG A N 1
ATOM 938 C CA . ARG A 1 117 ? 34.250 -15.395 -26.874 1.00 73.25 117 ARG A CA 1
ATOM 939 C C . ARG A 1 117 ? 33.187 -16.169 -26.088 1.00 73.25 117 ARG A C 1
ATOM 941 O O . ARG A 1 117 ? 32.044 -15.728 -26.022 1.00 73.25 117 ARG A O 1
ATOM 948 N N . VAL A 1 118 ? 33.555 -17.276 -25.440 1.00 74.69 118 VAL A N 1
ATOM 949 C CA . VAL A 1 118 ? 32.637 -18.063 -24.594 1.00 74.69 118 VAL A CA 1
ATOM 950 C C . VAL A 1 118 ? 32.266 -17.311 -23.317 1.00 74.69 118 VAL A C 1
ATOM 952 O O . VAL A 1 118 ? 31.101 -17.301 -22.931 1.00 74.69 118 VAL A O 1
ATOM 955 N N . VAL A 1 119 ? 33.212 -16.619 -22.676 1.00 77.38 119 VAL A N 1
ATOM 956 C CA . VAL A 1 119 ? 32.924 -15.814 -21.478 1.00 77.38 119 VAL A CA 1
ATOM 957 C C . VAL A 1 119 ? 31.952 -14.674 -21.791 1.00 77.38 119 VAL A C 1
ATOM 959 O O . VAL A 1 119 ? 31.104 -14.355 -20.959 1.00 77.38 119 VAL A O 1
ATOM 962 N N . ARG A 1 120 ? 31.976 -14.119 -23.011 1.00 77.38 120 ARG A N 1
ATOM 963 C CA . ARG A 1 120 ? 30.986 -13.123 -23.453 1.00 77.38 120 ARG A CA 1
ATOM 964 C C . ARG A 1 120 ? 29.541 -13.657 -23.451 1.00 77.38 120 ARG A C 1
ATOM 966 O O . ARG A 1 120 ? 28.625 -12.855 -23.307 1.00 77.38 120 ARG A O 1
ATOM 973 N N . ILE A 1 121 ? 29.304 -14.976 -23.480 1.00 80.88 121 ILE A N 1
ATOM 974 C CA . ILE A 1 121 ? 27.955 -15.568 -23.326 1.00 80.88 121 ILE A CA 1
ATOM 975 C C . ILE A 1 121 ? 27.373 -15.285 -21.935 1.00 80.88 121 ILE A C 1
ATOM 977 O O . ILE A 1 121 ? 26.160 -15.144 -21.793 1.00 80.88 121 ILE A O 1
ATOM 981 N N . ILE A 1 122 ? 28.209 -15.114 -20.906 1.00 83.50 122 ILE A N 1
ATOM 982 C CA . ILE A 1 122 ? 27.744 -14.745 -19.560 1.00 83.50 122 ILE A CA 1
ATOM 983 C C . ILE A 1 122 ? 26.987 -13.403 -19.596 1.00 83.50 122 ILE A C 1
ATOM 985 O O . ILE A 1 122 ? 26.062 -13.203 -18.810 1.00 83.50 122 ILE A O 1
ATOM 989 N N . ARG A 1 123 ? 27.276 -12.516 -20.564 1.00 80.38 123 ARG A N 1
ATOM 990 C CA . ARG A 1 123 ? 26.547 -11.249 -20.758 1.00 80.38 123 ARG A CA 1
ATOM 991 C C . ARG A 1 123 ? 25.079 -11.448 -21.135 1.00 80.38 123 ARG A C 1
ATOM 993 O O . ARG A 1 123 ? 24.262 -10.587 -20.824 1.00 80.38 123 ARG A O 1
ATOM 1000 N N . VAL A 1 124 ? 24.702 -12.603 -21.694 1.00 81.88 124 VAL A N 1
ATOM 1001 C CA . VAL A 1 124 ? 23.294 -12.964 -21.953 1.00 81.88 124 VAL A CA 1
ATOM 1002 C C . VAL A 1 124 ? 22.484 -12.996 -20.656 1.00 81.88 124 VAL A C 1
ATOM 1004 O O . VAL A 1 124 ? 21.295 -12.677 -20.661 1.00 81.88 124 VAL A O 1
ATOM 1007 N N . LEU A 1 125 ? 23.118 -13.276 -19.511 1.00 83.38 125 LEU A N 1
ATOM 1008 C CA . LEU A 1 125 ? 22.455 -13.194 -18.208 1.00 83.38 125 LEU A CA 1
ATOM 1009 C C . LEU A 1 125 ? 21.943 -11.776 -17.898 1.00 83.38 125 LEU A C 1
ATOM 1011 O O . LEU A 1 125 ? 20.980 -11.644 -17.145 1.00 83.38 125 LEU A O 1
ATOM 1015 N N . ARG A 1 126 ? 22.494 -10.722 -18.524 1.00 83.75 126 ARG A N 1
ATOM 1016 C CA . ARG A 1 126 ? 21.957 -9.355 -18.407 1.00 83.75 126 ARG A CA 1
ATOM 1017 C C . ARG A 1 126 ? 20.592 -9.198 -19.073 1.00 83.75 126 ARG A C 1
ATOM 1019 O O . ARG A 1 126 ? 19.768 -8.439 -18.570 1.00 83.75 126 ARG A O 1
ATOM 1026 N N . ILE A 1 127 ? 20.314 -9.936 -20.154 1.00 80.94 127 ILE A N 1
ATOM 1027 C CA . ILE A 1 127 ? 18.972 -9.978 -20.764 1.00 80.94 127 ILE A CA 1
ATOM 1028 C C . ILE A 1 127 ? 17.982 -10.566 -19.761 1.00 80.94 127 ILE A C 1
ATOM 1030 O O . ILE A 1 127 ? 16.908 -10.006 -19.562 1.00 80.94 127 ILE A O 1
ATOM 1034 N N . VAL A 1 128 ? 18.363 -11.652 -19.083 1.00 76.00 128 VAL A N 1
ATOM 1035 C CA . VAL A 1 128 ? 17.532 -12.284 -18.047 1.00 76.00 128 VAL A CA 1
ATOM 1036 C C . VAL A 1 128 ? 17.316 -11.330 -16.869 1.00 76.00 128 VAL A C 1
ATOM 1038 O O . VAL A 1 128 ? 16.181 -11.145 -16.433 1.00 76.00 128 VAL A O 1
ATOM 1041 N N . TYR A 1 129 ? 18.374 -10.661 -16.397 1.00 79.06 129 TYR A N 1
ATOM 1042 C CA . TYR A 1 129 ? 18.281 -9.624 -15.367 1.00 79.06 129 TYR A CA 1
ATOM 1043 C C . TYR A 1 129 ? 17.291 -8.519 -15.769 1.00 79.06 129 TYR A C 1
ATOM 1045 O O . TYR A 1 129 ? 16.380 -8.203 -15.005 1.00 79.06 129 TYR A O 1
ATOM 1053 N N . ILE A 1 130 ? 17.396 -7.981 -16.988 1.00 71.19 130 ILE A N 1
ATOM 1054 C CA . ILE A 1 130 ? 16.463 -6.973 -17.511 1.00 71.19 130 ILE A CA 1
ATOM 1055 C C . ILE A 1 130 ? 15.045 -7.510 -17.589 1.00 71.19 130 ILE A C 1
ATOM 1057 O O . ILE A 1 130 ? 14.117 -6.851 -17.130 1.00 71.19 130 ILE A O 1
ATOM 1061 N N . MET A 1 131 ? 14.854 -8.707 -18.125 1.00 68.38 131 MET A N 1
ATOM 1062 C CA . MET A 1 131 ? 13.528 -9.292 -18.263 1.00 68.38 131 MET A CA 1
ATOM 1063 C C . MET A 1 131 ? 12.834 -9.435 -16.897 1.00 68.38 131 MET A C 1
ATOM 1065 O O . MET A 1 131 ? 11.631 -9.215 -16.790 1.00 68.38 131 MET A O 1
ATOM 1069 N N . VAL A 1 132 ? 13.588 -9.702 -15.825 1.00 69.94 132 VAL A N 1
ATOM 1070 C CA . VAL A 1 132 ? 13.062 -9.850 -14.456 1.00 69.94 132 VAL A CA 1
ATOM 1071 C C . VAL A 1 132 ? 12.936 -8.516 -13.697 1.00 69.94 132 VAL A C 1
ATOM 1073 O O . VAL A 1 132 ? 12.004 -8.330 -12.901 1.00 69.94 132 VAL A O 1
ATOM 1076 N N . VAL A 1 133 ? 13.867 -7.581 -13.900 1.00 70.31 133 VAL A N 1
ATOM 1077 C CA . VAL A 1 133 ? 13.938 -6.305 -13.165 1.00 70.31 133 VAL A CA 1
ATOM 1078 C C . VAL A 1 133 ? 13.246 -5.176 -13.926 1.00 70.31 133 VAL A C 1
ATOM 1080 O O . VAL A 1 133 ? 12.392 -4.490 -13.358 1.00 70.31 133 VAL A O 1
ATOM 1083 N N . GLN A 1 134 ? 13.536 -5.007 -15.218 1.00 59.75 134 GLN A N 1
ATOM 1084 C CA . GLN A 1 134 ? 12.912 -3.970 -16.037 1.00 59.75 134 GLN A CA 1
ATOM 1085 C C . GLN A 1 134 ? 11.449 -4.246 -16.360 1.00 59.75 134 GLN A C 1
ATOM 1087 O O . GLN A 1 134 ? 10.710 -3.279 -16.425 1.00 59.75 134 GLN A O 1
ATOM 1092 N N . HIS A 1 135 ? 10.964 -5.488 -16.479 1.00 58.31 135 HIS A N 1
ATOM 1093 C CA . HIS A 1 135 ? 9.519 -5.703 -16.688 1.00 58.31 135 HIS A CA 1
ATOM 1094 C C . HIS A 1 135 ? 8.680 -5.028 -15.585 1.00 58.31 135 HIS A C 1
ATOM 1096 O O . HIS A 1 135 ? 7.679 -4.370 -15.857 1.00 58.31 135 HIS A O 1
ATOM 1102 N N . ARG A 1 136 ? 9.148 -5.085 -14.330 1.00 55.47 136 ARG A N 1
ATOM 1103 C CA . ARG A 1 136 ? 8.510 -4.374 -13.213 1.00 55.47 136 ARG A CA 1
ATOM 1104 C C . ARG A 1 136 ? 8.684 -2.859 -13.306 1.00 55.47 136 ARG A C 1
ATOM 1106 O O . ARG A 1 136 ? 7.732 -2.129 -13.050 1.00 55.47 136 ARG A O 1
ATOM 1113 N N . GLN A 1 137 ? 9.867 -2.376 -13.681 1.00 55.81 137 GLN A N 1
ATOM 1114 C CA . GLN A 1 137 ? 10.158 -0.939 -13.740 1.00 55.81 137 GLN A CA 1
ATOM 1115 C C . GLN A 1 137 ? 9.560 -0.233 -14.962 1.00 55.81 137 GLN A C 1
ATOM 1117 O O . GLN A 1 137 ? 9.148 0.910 -14.832 1.00 55.81 137 GLN A O 1
ATOM 1122 N N . VAL A 1 138 ? 9.446 -0.896 -16.112 1.00 54.44 138 VAL A N 1
ATOM 1123 C CA . VAL A 1 138 ? 8.774 -0.395 -17.319 1.00 54.44 138 VAL A CA 1
ATOM 1124 C C . VAL A 1 138 ? 7.280 -0.269 -17.054 1.00 54.44 138 VAL A C 1
ATOM 1126 O O . VAL A 1 138 ? 6.718 0.783 -17.319 1.00 54.44 138 VAL A O 1
ATOM 1129 N N . ILE A 1 139 ? 6.647 -1.261 -16.417 1.00 54.16 139 ILE A N 1
ATOM 1130 C CA . ILE A 1 139 ? 5.245 -1.141 -15.983 1.00 54.16 139 ILE A CA 1
ATOM 1131 C C . ILE A 1 139 ? 5.071 0.052 -15.031 1.00 54.16 139 ILE A C 1
ATOM 1133 O O . ILE A 1 139 ? 4.136 0.836 -15.196 1.00 54.16 139 ILE A O 1
ATOM 1137 N N . ARG A 1 140 ? 5.983 0.232 -14.061 1.00 53.88 140 ARG A N 1
ATOM 1138 C CA . ARG A 1 140 ? 5.982 1.405 -13.167 1.00 53.88 140 ARG A CA 1
ATOM 1139 C C . ARG A 1 140 ? 6.149 2.709 -13.948 1.00 53.88 140 ARG A C 1
ATOM 1141 O O . ARG A 1 140 ? 5.377 3.631 -13.733 1.00 53.88 140 ARG A O 1
ATOM 1148 N N . ALA A 1 141 ? 7.120 2.780 -14.850 1.00 52.69 141 ALA A N 1
ATOM 1149 C CA . ALA A 1 141 ? 7.453 3.954 -15.646 1.00 52.69 141 ALA A CA 1
ATOM 1150 C C . ALA A 1 141 ? 6.318 4.359 -16.591 1.00 52.69 141 ALA A C 1
ATOM 1152 O O . ALA A 1 141 ? 5.941 5.527 -16.618 1.00 52.69 141 ALA A O 1
ATOM 1153 N N . THR A 1 142 ? 5.723 3.404 -17.308 1.00 51.38 142 THR A N 1
ATOM 1154 C CA . THR A 1 142 ? 4.556 3.634 -18.164 1.00 51.38 142 THR A CA 1
ATOM 1155 C C . THR A 1 142 ? 3.387 4.160 -17.331 1.00 51.38 142 THR A C 1
ATOM 1157 O O . THR A 1 142 ? 2.822 5.201 -17.655 1.00 51.38 142 THR A O 1
ATOM 1160 N N . ARG A 1 143 ? 3.097 3.537 -16.178 1.00 51.22 143 ARG A N 1
ATOM 1161 C CA . ARG A 1 143 ? 2.037 3.995 -15.259 1.00 51.22 143 ARG A CA 1
ATOM 1162 C C . ARG A 1 143 ? 2.332 5.368 -14.638 1.00 51.22 143 ARG A C 1
ATOM 1164 O O . ARG A 1 143 ? 1.416 6.167 -14.455 1.00 51.22 143 ARG A O 1
ATOM 1171 N N . GLN A 1 144 ? 3.595 5.682 -14.338 1.00 48.91 144 GLN A N 1
ATOM 1172 C CA . GLN A 1 144 ? 4.006 6.998 -13.836 1.00 48.91 144 GLN A CA 1
ATOM 1173 C C . GLN A 1 144 ? 3.927 8.082 -14.911 1.00 48.91 144 GLN A C 1
ATOM 1175 O O . GLN A 1 144 ? 3.506 9.189 -14.590 1.00 48.91 144 GLN A O 1
ATOM 1180 N N . MET A 1 145 ? 4.291 7.793 -16.163 1.00 47.31 145 MET A N 1
ATOM 1181 C CA . MET A 1 145 ? 4.176 8.750 -17.269 1.00 47.31 145 MET A CA 1
ATOM 1182 C C . MET A 1 145 ? 2.716 9.128 -17.528 1.00 47.31 145 MET A C 1
ATOM 1184 O O . MET A 1 145 ? 2.408 10.318 -17.594 1.00 47.31 145 MET A O 1
ATOM 1188 N N . VAL A 1 146 ? 1.810 8.143 -17.550 1.00 47.44 146 VAL A N 1
ATOM 1189 C CA . VAL A 1 146 ? 0.358 8.385 -17.640 1.00 47.44 146 VAL A CA 1
ATOM 1190 C C . VAL A 1 146 ? -0.128 9.209 -16.435 1.00 47.44 146 VAL A C 1
ATOM 1192 O O . VAL A 1 146 ? -0.884 10.165 -16.587 1.00 47.44 146 VAL A O 1
ATOM 1195 N N . SER A 1 147 ? 0.392 8.939 -15.231 1.00 42.78 147 SER A N 1
ATOM 1196 C CA . SER A 1 147 ? 0.050 9.694 -14.016 1.00 42.78 147 SER A CA 1
ATOM 1197 C C . SER A 1 147 ? 0.642 11.115 -13.937 1.00 42.78 147 SER A C 1
ATOM 1199 O O . SER A 1 147 ? 0.153 11.916 -13.133 1.00 42.78 147 SER A O 1
ATOM 1201 N N . GLN A 1 148 ? 1.704 11.444 -14.682 1.00 39.91 148 GLN A N 1
ATOM 1202 C CA . GLN A 1 148 ? 2.404 12.734 -14.573 1.00 39.91 148 GLN A CA 1
ATOM 1203 C C . GLN A 1 148 ? 1.824 13.840 -15.465 1.00 39.91 148 GLN A C 1
ATOM 1205 O O . GLN A 1 148 ? 2.097 15.017 -15.212 1.00 39.91 148 GLN A O 1
ATOM 1210 N N . ASN A 1 149 ? 0.965 13.514 -16.436 1.00 35.72 149 ASN A N 1
ATOM 1211 C CA . ASN A 1 149 ? 0.271 14.515 -17.249 1.00 35.72 149 ASN A CA 1
ATOM 1212 C C . ASN A 1 149 ? -0.869 15.186 -16.457 1.00 35.72 149 ASN A C 1
ATOM 1214 O O . ASN A 1 149 ? -2.052 14.892 -16.604 1.00 35.72 149 ASN A O 1
ATOM 1218 N N . LYS A 1 150 ? -0.502 16.140 -15.590 1.00 41.16 150 LYS A N 1
ATOM 1219 C CA . LYS A 1 150 ? -1.411 16.971 -14.778 1.00 41.16 150 LYS A CA 1
ATOM 1220 C C . LYS A 1 150 ? -2.158 18.032 -15.603 1.00 41.16 150 LYS A C 1
ATOM 1222 O O . LYS A 1 150 ? -2.118 19.222 -15.289 1.00 41.16 150 LYS A O 1
ATOM 1227 N N . ARG A 1 151 ? -2.902 17.615 -16.624 1.00 35.00 151 ARG A N 1
ATOM 1228 C CA . ARG A 1 151 ? -4.018 18.395 -17.171 1.00 35.00 151 ARG A CA 1
ATOM 1229 C C . ARG A 1 151 ? -5.260 17.528 -17.094 1.00 35.00 151 ARG A C 1
ATOM 1231 O O . ARG A 1 151 ? -5.394 16.551 -17.812 1.00 35.00 151 ARG A O 1
ATOM 1238 N N . ARG A 1 152 ? -6.145 17.889 -16.165 1.00 37.72 152 ARG A N 1
ATOM 1239 C CA . ARG A 1 152 ? -7.470 17.291 -16.009 1.00 37.72 152 ARG A CA 1
ATOM 1240 C C . ARG A 1 152 ? -8.202 17.422 -17.346 1.00 37.72 152 ARG A C 1
ATOM 1242 O O . ARG A 1 152 ? -8.545 18.538 -17.729 1.00 37.72 152 ARG A O 1
ATOM 1249 N N . TYR A 1 153 ? -8.375 16.309 -18.051 1.00 37.22 153 TYR A N 1
ATOM 1250 C CA . TYR A 1 153 ? -9.064 16.286 -19.333 1.00 37.22 153 TYR A CA 1
ATOM 1251 C C . TYR A 1 153 ? -10.575 16.237 -19.094 1.00 37.22 153 TYR A C 1
ATOM 1253 O O . TYR A 1 153 ? -11.068 15.505 -18.235 1.00 37.22 153 TYR A O 1
ATOM 1261 N N . GLN A 1 154 ? -11.300 17.081 -19.819 1.00 44.91 154 GLN A N 1
ATOM 1262 C CA . GLN A 1 154 ? -12.753 17.086 -19.897 1.00 44.91 154 GLN A CA 1
ATOM 1263 C C . GLN A 1 154 ? -13.128 16.929 -21.376 1.00 44.91 154 GLN A C 1
ATOM 1265 O O . GLN A 1 154 ? -12.656 17.730 -22.182 1.00 44.91 154 GLN A O 1
ATOM 1270 N N . LYS A 1 155 ? -14.035 15.970 -21.650 1.00 32.22 155 LYS A N 1
ATOM 1271 C CA . LYS A 1 155 ? -14.762 15.655 -22.910 1.00 32.22 155 LYS A CA 1
ATOM 1272 C C . LYS A 1 155 ? -14.144 14.572 -23.824 1.00 32.22 155 LYS A C 1
ATOM 1274 O O . LYS A 1 155 ? -12.998 14.238 -23.644 1.00 32.22 155 LYS A O 1
ATOM 1279 N N . ASP A 1 156 ? -14.939 13.991 -24.730 1.00 37.34 156 ASP A N 1
ATOM 1280 C CA . ASP A 1 156 ? -14.563 12.990 -25.762 1.00 37.34 156 ASP A CA 1
ATOM 1281 C C . ASP A 1 156 ? -14.165 11.564 -25.310 1.00 37.34 156 ASP A C 1
ATOM 1283 O O . ASP A 1 156 ? -13.059 11.105 -25.558 1.00 37.34 156 ASP A O 1
ATOM 1287 N N . GLY A 1 157 ? -15.106 10.806 -24.731 1.00 40.06 157 GLY A N 1
ATOM 1288 C CA . GLY A 1 157 ? -14.992 9.334 -24.704 1.00 40.06 157 GLY A CA 1
ATOM 1289 C C . GLY A 1 157 ? -14.043 8.740 -23.658 1.00 40.06 157 GLY A C 1
ATOM 1290 O O . GLY A 1 157 ? -13.554 7.635 -23.851 1.00 40.06 157 GLY A O 1
ATOM 1291 N N . PHE A 1 158 ? -13.803 9.447 -22.551 1.00 40.00 158 PHE A N 1
ATOM 1292 C CA . PHE A 1 158 ? -13.091 8.891 -21.397 1.00 40.00 158 PHE A CA 1
ATOM 1293 C C . PHE A 1 158 ? -13.885 7.751 -20.771 1.00 40.00 158 PHE A C 1
ATOM 1295 O O . PHE A 1 158 ? -15.011 7.969 -20.314 1.00 40.00 158 PHE A O 1
ATOM 1302 N N . ASP A 1 159 ? -13.257 6.583 -20.683 1.00 40.91 159 ASP A N 1
ATOM 1303 C CA . ASP A 1 159 ? -13.724 5.489 -19.851 1.00 40.91 159 ASP A CA 1
ATOM 1304 C C . ASP A 1 159 ? -13.173 5.724 -18.437 1.00 40.91 159 ASP A C 1
ATOM 1306 O O . ASP A 1 159 ? -11.961 5.756 -18.202 1.00 40.91 159 ASP A O 1
ATOM 1310 N N . LEU A 1 160 ? -14.068 5.968 -17.478 1.00 38.91 160 LEU A N 1
ATOM 1311 C CA . LEU A 1 160 ? -13.731 6.330 -16.101 1.00 38.91 160 LEU A CA 1
ATOM 1312 C C . LEU A 1 160 ? -14.353 5.322 -15.139 1.00 38.91 160 LEU A C 1
ATOM 1314 O O . LEU A 1 160 ? -15.565 5.366 -14.964 1.00 38.91 160 LEU A O 1
ATOM 1318 N N . ASP A 1 161 ? -13.552 4.505 -14.453 1.00 39.59 161 ASP A N 1
ATOM 1319 C CA . ASP A 1 161 ? -14.069 3.736 -13.319 1.00 39.59 161 ASP A CA 1
ATOM 1320 C C . ASP A 1 161 ? -14.025 4.589 -12.044 1.00 39.59 161 ASP A C 1
ATOM 1322 O O . ASP A 1 161 ? -12.966 5.029 -11.570 1.00 39.59 161 ASP A O 1
ATOM 1326 N N . LEU A 1 162 ? -15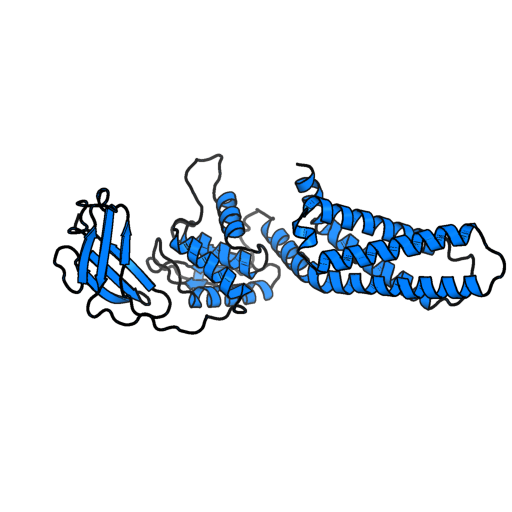.215 4.894 -11.531 1.00 46.75 162 LEU A N 1
ATOM 1327 C CA . LEU A 1 162 ? -15.421 5.765 -10.388 1.00 46.75 162 LEU A CA 1
ATOM 1328 C C . LEU A 1 162 ? -15.674 4.931 -9.128 1.00 46.75 162 LEU A C 1
ATOM 1330 O O . LEU A 1 162 ? -16.807 4.546 -8.845 1.00 46.75 162 LEU A O 1
ATOM 1334 N N . CYS A 1 163 ? -14.642 4.730 -8.309 1.00 48.72 163 CYS A N 1
ATOM 1335 C CA . CYS A 1 163 ? -14.788 4.037 -7.033 1.00 48.72 163 CYS A CA 1
ATOM 1336 C C . CYS A 1 163 ? -15.401 4.970 -5.977 1.00 48.72 163 CYS A C 1
ATOM 1338 O O . CYS A 1 163 ? -14.736 5.889 -5.476 1.00 48.72 163 CYS A O 1
ATOM 1340 N N . TYR A 1 164 ? -16.658 4.716 -5.606 1.00 54.16 164 TYR A N 1
ATOM 1341 C CA . TYR A 1 164 ? -17.365 5.480 -4.586 1.00 54.16 164 TYR A CA 1
ATOM 1342 C C . TYR A 1 164 ? -17.237 4.881 -3.197 1.00 54.16 164 TYR A C 1
ATOM 1344 O O . TYR A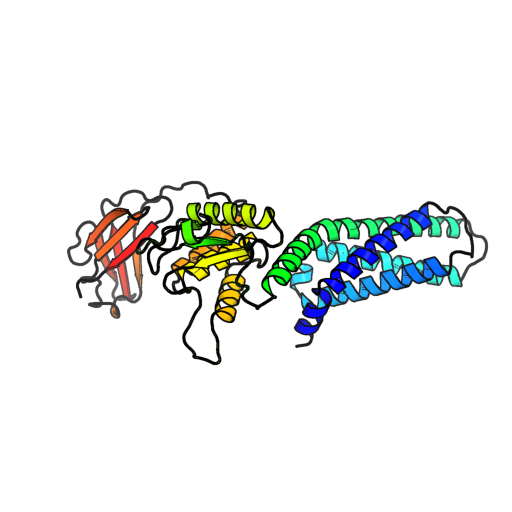 1 164 ? -17.711 3.777 -2.947 1.00 54.16 164 TYR A O 1
ATOM 1352 N N . ILE A 1 165 ? -16.662 5.652 -2.274 1.00 57.19 165 ILE A N 1
ATOM 1353 C CA . ILE A 1 165 ? -16.290 5.157 -0.950 1.00 57.19 165 ILE A CA 1
ATOM 1354 C C . ILE A 1 165 ? -17.231 5.667 0.163 1.00 57.19 165 ILE A C 1
ATOM 1356 O O . ILE A 1 165 ? -16.771 6.169 1.193 1.00 57.19 165 ILE A O 1
ATOM 1360 N N . THR A 1 166 ? -18.557 5.660 -0.032 1.00 51.50 166 THR A N 1
ATOM 1361 C CA . THR A 1 166 ? -19.492 6.047 1.049 1.00 51.50 166 THR A CA 1
ATOM 1362 C C . THR A 1 166 ? -20.814 5.273 1.041 1.00 51.50 166 THR A C 1
ATOM 1364 O O . THR A 1 166 ? -21.335 4.937 -0.018 1.00 51.50 166 THR A O 1
ATOM 1367 N N . GLY A 1 167 ? -21.385 5.045 2.231 1.00 49.78 167 GLY A N 1
ATOM 1368 C CA . GLY A 1 167 ? -22.758 4.546 2.413 1.00 49.78 167 GLY A CA 1
ATOM 1369 C C . GLY A 1 167 ? -23.819 5.622 2.670 1.00 49.78 167 GLY A C 1
ATOM 1370 O O . GLY A 1 167 ? -24.997 5.297 2.745 1.00 49.78 167 GLY A O 1
ATOM 1371 N N . GLU A 1 168 ? -23.438 6.898 2.794 1.00 52.31 168 GLU A N 1
ATOM 1372 C CA . GLU A 1 168 ? -24.332 7.963 3.286 1.00 52.31 168 GLU A CA 1
ATOM 1373 C C . GLU A 1 168 ? -25.065 8.732 2.177 1.00 52.31 168 GLU A C 1
ATOM 1375 O O . GLU A 1 168 ? -26.103 9.345 2.427 1.00 52.31 168 GLU A O 1
ATOM 1380 N N . ARG A 1 169 ? -24.515 8.771 0.958 1.00 61.69 169 ARG A N 1
ATOM 1381 C CA . ARG A 1 169 ?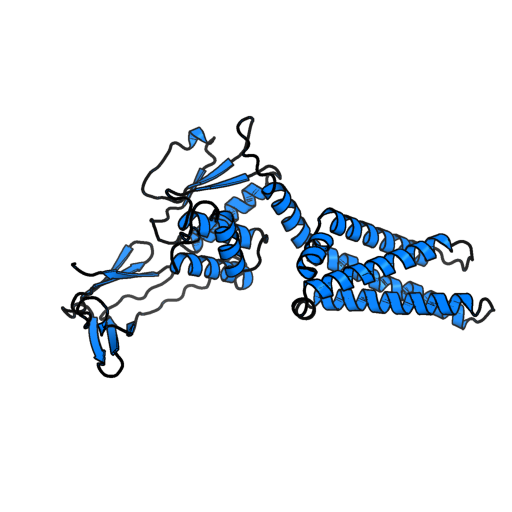 -25.089 9.503 -0.183 1.00 61.69 169 ARG A CA 1
ATOM 1382 C C . ARG A 1 169 ? -24.859 8.703 -1.455 1.00 61.69 169 ARG A C 1
ATOM 1384 O O . ARG A 1 169 ? -23.769 8.220 -1.662 1.00 61.69 169 ARG A O 1
ATOM 1391 N N . SER A 1 170 ? -25.855 8.563 -2.316 1.00 65.38 170 SER A N 1
ATOM 1392 C CA . SER A 1 170 ? -25.700 7.925 -3.631 1.00 65.38 170 SER A CA 1
ATOM 1393 C C . SER A 1 170 ? -25.891 8.973 -4.724 1.00 65.38 170 SER A C 1
ATOM 1395 O O . SER A 1 170 ? -26.578 9.970 -4.508 1.00 65.38 170 SER A O 1
ATOM 1397 N N . TYR A 1 171 ? -25.317 8.746 -5.900 1.00 75.38 171 TYR A N 1
ATOM 1398 C CA . TYR A 1 171 ? -25.626 9.497 -7.117 1.00 75.38 171 TYR A CA 1
ATOM 1399 C C . TYR A 1 171 ? -26.017 8.536 -8.242 1.00 75.38 171 TYR A C 1
ATOM 1401 O O . TYR A 1 171 ? -25.835 7.321 -8.129 1.00 75.38 171 TYR A O 1
ATOM 1409 N N . ASN A 1 172 ? -26.608 9.091 -9.299 1.00 79.19 172 ASN A N 1
ATOM 1410 C CA . ASN A 1 172 ? -26.971 8.335 -10.488 1.00 79.19 172 ASN A CA 1
ATOM 1411 C C . ASN A 1 172 ? -25.706 8.002 -11.298 1.00 79.19 172 ASN A C 1
ATOM 1413 O O . ASN A 1 172 ? -25.032 8.903 -11.796 1.00 79.19 172 ASN A O 1
ATOM 1417 N N . GLU A 1 173 ? -25.389 6.715 -11.416 1.00 80.44 173 GLU A N 1
ATOM 1418 C CA . GLU A 1 173 ? -24.223 6.205 -12.149 1.00 80.44 173 GLU A CA 1
ATOM 1419 C C . GLU A 1 173 ? -24.356 6.303 -13.667 1.00 80.44 173 GLU A C 1
ATOM 1421 O O . GLU A 1 173 ? -23.341 6.317 -14.362 1.00 80.44 173 GLU A O 1
ATOM 1426 N N . SER A 1 174 ? -25.571 6.498 -14.190 1.00 79.56 174 SER A N 1
ATOM 1427 C CA . SER A 1 174 ? -25.775 6.714 -15.625 1.00 79.56 174 SER A CA 1
ATOM 1428 C C . SER A 1 174 ? -25.086 7.988 -16.127 1.00 79.56 174 SER A C 1
ATOM 1430 O O . SER A 1 174 ? -24.801 8.113 -17.314 1.00 79.56 174 SER A O 1
ATOM 1432 N N . LEU A 1 175 ? -24.797 8.938 -15.228 1.00 82.12 175 LEU A N 1
ATOM 1433 C CA . LEU A 1 175 ? -24.016 10.144 -15.528 1.00 82.12 175 LEU A CA 1
ATOM 1434 C C . LEU A 1 175 ? -22.532 9.846 -15.789 1.00 82.12 175 LEU A C 1
ATOM 1436 O O . LEU A 1 175 ? -21.823 10.696 -16.320 1.00 82.12 175 LEU A O 1
ATOM 1440 N N . PHE A 1 176 ? -22.078 8.654 -15.411 1.00 79.56 176 PHE A N 1
ATOM 1441 C CA . PHE A 1 17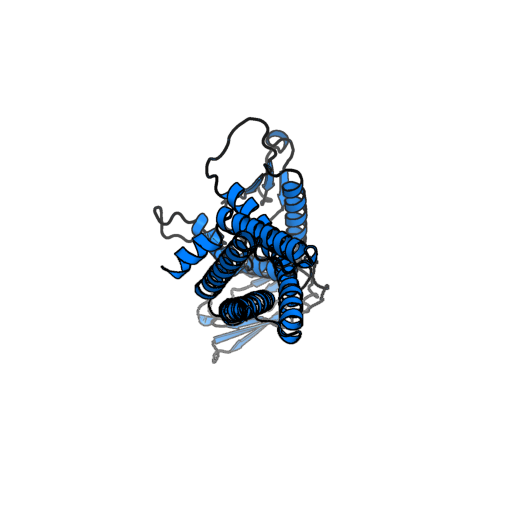6 ? -20.718 8.149 -15.575 1.00 79.56 176 PHE A CA 1
ATOM 1442 C C . PHE A 1 176 ? -20.714 6.884 -16.438 1.00 79.56 176 PHE A C 1
ATOM 1444 O O . PHE A 1 176 ? -19.916 5.985 -16.211 1.00 79.56 176 PHE A O 1
ATOM 1451 N N . PHE A 1 177 ? -21.646 6.789 -17.394 1.00 83.69 177 PHE A N 1
ATOM 1452 C CA . PHE A 1 177 ? -21.743 5.666 -18.336 1.00 83.69 177 PHE A CA 1
ATOM 1453 C C . PHE A 1 177 ? -21.882 4.290 -17.660 1.00 83.69 177 PHE A C 1
ATOM 1455 O O . PHE A 1 177 ? -21.553 3.273 -18.252 1.00 83.69 177 PHE A O 1
ATOM 1462 N N . ASN A 1 178 ? -22.410 4.259 -16.429 1.00 75.06 178 ASN A N 1
ATOM 1463 C CA . ASN A 1 178 ? -22.498 3.073 -15.568 1.00 75.06 178 ASN A CA 1
ATOM 1464 C C . ASN A 1 178 ? -21.140 2.468 -15.160 1.00 75.06 178 ASN A C 1
ATOM 1466 O O . ASN A 1 178 ? -21.098 1.360 -14.634 1.00 75.06 178 ASN A O 1
ATOM 1470 N N . ASN A 1 179 ? -20.048 3.219 -15.308 1.00 78.00 179 ASN A N 1
ATOM 1471 C CA . ASN A 1 179 ? -18.707 2.825 -14.880 1.00 78.00 179 ASN A CA 1
ATOM 1472 C C . ASN A 1 179 ? -18.444 3.306 -13.448 1.00 78.00 179 ASN A C 1
ATOM 1474 O O . ASN A 1 179 ? -17.656 4.215 -13.181 1.00 78.00 179 ASN A O 1
ATOM 1478 N N . VAL A 1 180 ? -19.209 2.760 -12.503 1.00 78.69 180 VAL A N 1
ATOM 1479 C CA . VAL A 1 180 ? -19.124 3.140 -11.089 1.00 78.69 180 VAL A CA 1
ATOM 1480 C C . VAL A 1 180 ? -19.082 1.895 -10.220 1.00 78.69 180 VAL A C 1
ATOM 1482 O O . VAL A 1 180 ? -20.097 1.228 -10.026 1.00 78.69 180 VAL A O 1
ATOM 1485 N N . VAL A 1 181 ? -17.934 1.639 -9.601 1.00 83.06 181 VAL A N 1
ATOM 1486 C CA . VAL A 1 181 ? -17.808 0.635 -8.541 1.00 83.06 181 VAL A CA 1
ATOM 1487 C C . VAL A 1 181 ? -18.058 1.269 -7.173 1.00 83.06 181 VAL A C 1
ATOM 1489 O O . VAL A 1 181 ? -17.557 2.344 -6.847 1.00 83.06 181 VAL A O 1
ATOM 1492 N N . ARG A 1 182 ? -18.854 0.615 -6.323 1.00 80.56 182 ARG A N 1
ATOM 1493 C CA . ARG A 1 182 ? -19.209 1.133 -4.991 1.00 80.56 182 ARG A CA 1
ATOM 1494 C C . ARG A 1 182 ? -18.586 0.286 -3.893 1.00 80.56 182 ARG A C 1
ATOM 1496 O O . ARG A 1 182 ? -18.817 -0.916 -3.834 1.00 80.56 182 ARG A O 1
ATOM 1503 N N . ILE A 1 183 ? -17.860 0.937 -2.987 1.00 83.75 183 ILE A N 1
ATOM 1504 C CA . ILE A 1 183 ? -17.264 0.320 -1.799 1.00 83.75 183 ILE A CA 1
ATOM 1505 C C . ILE A 1 183 ? -17.782 1.048 -0.564 1.00 83.75 183 ILE A C 1
ATOM 1507 O O . ILE A 1 183 ? -17.534 2.233 -0.342 1.00 83.75 183 ILE A O 1
ATOM 1511 N N . TYR A 1 184 ? -18.518 0.334 0.273 1.00 83.44 184 TYR A N 1
ATOM 1512 C CA . TYR A 1 184 ? -19.211 0.936 1.402 1.00 83.44 184 TYR A CA 1
ATOM 1513 C C . TYR A 1 184 ? -18.295 1.044 2.621 1.00 83.44 184 TYR A C 1
ATOM 1515 O O . TYR A 1 184 ? -18.196 0.122 3.422 1.00 83.44 184 TYR A O 1
ATOM 1523 N N . ILE A 1 185 ? -17.640 2.201 2.770 1.00 85.56 185 ILE A N 1
ATOM 1524 C CA . ILE A 1 185 ? -16.787 2.502 3.928 1.00 85.56 185 ILE A CA 1
ATOM 1525 C C . ILE A 1 185 ? -17.360 3.678 4.715 1.00 85.56 185 ILE A C 1
ATOM 1527 O O . ILE A 1 185 ? -17.464 4.804 4.203 1.00 85.56 185 ILE A O 1
ATOM 1531 N N . ASP A 1 186 ? -17.678 3.415 5.980 1.00 83.25 186 ASP A N 1
ATOM 1532 C CA . ASP A 1 186 ? -18.109 4.428 6.942 1.00 83.25 186 ASP A CA 1
ATOM 1533 C C . ASP A 1 186 ? -17.037 5.510 7.127 1.00 83.25 186 ASP A C 1
ATOM 1535 O O . ASP A 1 186 ? -15.830 5.259 7.005 1.00 83.25 186 ASP A O 1
ATOM 1539 N N . ASP A 1 187 ? -17.455 6.735 7.451 1.00 79.50 187 ASP A N 1
ATOM 1540 C CA . ASP A 1 187 ? -16.493 7.815 7.662 1.00 79.50 187 ASP A CA 1
ATOM 1541 C C . ASP A 1 187 ? -15.540 7.502 8.822 1.00 79.50 187 ASP A C 1
ATOM 1543 O O . ASP A 1 187 ? -15.927 6.881 9.812 1.00 79.50 187 ASP A O 1
ATOM 1547 N N . HIS A 1 188 ? -14.268 7.874 8.662 1.00 84.19 188 HIS A N 1
ATOM 1548 C CA . HIS A 1 188 ? -13.173 7.536 9.587 1.00 84.19 188 HIS A CA 1
ATOM 1549 C C . HIS A 1 188 ? -12.984 6.031 9.882 1.00 84.19 188 HIS A C 1
ATOM 1551 O O . HIS A 1 188 ? -12.340 5.664 10.865 1.00 84.19 188 HIS A O 1
ATOM 1557 N N . ASN A 1 189 ? -13.504 5.148 9.026 1.00 89.06 189 ASN A N 1
ATOM 1558 C CA . ASN A 1 189 ? -13.296 3.705 9.115 1.00 89.06 189 ASN A CA 1
ATOM 1559 C C . ASN A 1 189 ? -12.463 3.183 7.934 1.00 89.06 189 ASN A C 1
ATOM 1561 O O . ASN A 1 189 ? -11.853 3.944 7.172 1.00 89.06 189 ASN A O 1
ATOM 1565 N N . VAL A 1 190 ? -12.390 1.859 7.858 1.00 91.94 190 VAL A N 1
ATOM 1566 C CA . VAL A 1 190 ? -11.624 1.058 6.903 1.00 91.94 190 VAL A CA 1
ATOM 1567 C C . VAL A 1 190 ? -12.567 0.100 6.175 1.00 91.94 190 VAL A C 1
ATOM 1569 O O . VAL A 1 190 ? -13.586 -0.273 6.763 1.00 91.94 190 VAL A O 1
ATOM 1572 N N . PRO A 1 191 ? -12.263 -0.286 4.925 1.00 91.19 191 PRO A N 1
ATOM 1573 C CA . PRO A 1 191 ? -12.975 -1.380 4.272 1.00 91.19 191 PRO A CA 1
ATOM 1574 C C . PRO A 1 191 ? -12.562 -2.708 4.909 1.00 91.19 191 PRO A C 1
ATOM 1576 O O . PRO A 1 191 ? -11.547 -2.783 5.608 1.00 91.19 191 PRO A O 1
ATOM 1579 N N . LYS A 1 192 ? -13.302 -3.772 4.615 1.00 91.88 192 LYS A N 1
ATOM 1580 C CA . LYS A 1 192 ? -12.845 -5.137 4.897 1.00 91.88 192 LYS A CA 1
ATOM 1581 C C . LYS A 1 192 ? -11.623 -5.473 4.052 1.00 91.88 192 LYS A C 1
ATOM 1583 O O . LYS A 1 192 ? -11.477 -4.974 2.935 1.00 91.88 192 LYS A O 1
ATOM 1588 N N . LEU A 1 193 ? -10.785 -6.392 4.530 1.00 93.62 193 LEU A N 1
ATOM 1589 C CA . LEU A 1 193 ? -9.650 -6.861 3.725 1.00 93.62 193 LEU A CA 1
ATOM 1590 C C . LEU A 1 193 ? -10.090 -7.514 2.404 1.00 93.62 193 LEU A C 1
ATOM 1592 O O . LEU A 1 193 ? -9.404 -7.350 1.399 1.00 93.62 193 LEU A O 1
ATOM 1596 N N . SER A 1 194 ? -11.240 -8.199 2.375 1.00 92.50 194 SER A N 1
ATOM 1597 C CA . SER A 1 194 ? -11.802 -8.756 1.132 1.00 92.50 194 SER A CA 1
ATOM 1598 C C . SER A 1 194 ? -12.150 -7.668 0.121 1.00 92.50 194 SER A C 1
ATOM 1600 O O . SER A 1 194 ? -11.763 -7.760 -1.035 1.00 92.50 194 SER A O 1
ATOM 1602 N N . GLU A 1 195 ? -12.795 -6.594 0.575 1.00 91.38 195 GLU A N 1
ATOM 1603 C CA . GLU A 1 195 ? -13.206 -5.474 -0.280 1.00 91.38 195 GLU A CA 1
ATOM 1604 C C . GLU A 1 195 ? -11.995 -4.751 -0.893 1.00 91.38 195 GLU A C 1
ATOM 1606 O O . GLU A 1 195 ? -12.071 -4.242 -2.008 1.00 91.38 195 GLU A O 1
ATOM 1611 N N . MET A 1 196 ? -10.851 -4.733 -0.196 1.00 94.06 196 MET A N 1
ATOM 1612 C CA . MET A 1 196 ? -9.592 -4.225 -0.755 1.00 94.06 196 MET A CA 1
ATOM 1613 C C . MET A 1 196 ? -9.068 -5.097 -1.899 1.00 94.06 196 MET A C 1
ATOM 1615 O O . MET A 1 196 ? -8.540 -4.566 -2.874 1.00 94.06 196 MET A O 1
ATOM 1619 N N . ILE A 1 197 ? -9.193 -6.422 -1.776 1.00 93.69 197 ILE A N 1
ATOM 1620 C CA . ILE A 1 197 ? -8.789 -7.374 -2.819 1.00 93.69 197 ILE A CA 1
ATOM 1621 C C . ILE A 1 197 ? -9.702 -7.225 -4.038 1.00 93.69 197 ILE A C 1
ATOM 1623 O O . ILE A 1 197 ? -9.205 -7.127 -5.157 1.00 93.69 197 ILE A O 1
ATOM 1627 N N . ASP A 1 198 ? -11.014 -7.141 -3.822 1.00 90.00 198 ASP A N 1
ATOM 1628 C CA . ASP A 1 198 ? -11.989 -6.965 -4.902 1.00 90.00 198 ASP A CA 1
ATOM 1629 C C . ASP A 1 198 ? -11.730 -5.657 -5.664 1.00 90.00 198 ASP A C 1
ATOM 1631 O O . ASP A 1 198 ? -11.664 -5.645 -6.894 1.00 90.00 198 ASP A O 1
ATOM 1635 N N . PHE A 1 199 ? -11.478 -4.569 -4.929 1.00 91.94 199 PHE A N 1
ATOM 1636 C CA . PHE A 1 199 ? -11.117 -3.277 -5.506 1.00 91.94 199 PHE A CA 1
ATOM 1637 C C . PHE A 1 199 ? -9.890 -3.356 -6.415 1.00 91.94 199 PHE A C 1
ATOM 1639 O O . PHE A 1 199 ? -9.941 -2.896 -7.553 1.00 91.94 199 PHE A O 1
ATOM 1646 N N . VAL A 1 200 ? -8.775 -3.919 -5.932 1.00 92.44 200 VAL A N 1
ATOM 1647 C CA . VAL A 1 200 ? -7.552 -3.952 -6.745 1.00 92.44 200 VAL A CA 1
ATOM 1648 C C . VAL A 1 200 ? -7.673 -4.897 -7.931 1.00 92.44 200 VAL A C 1
ATOM 1650 O O . VAL A 1 200 ? -7.054 -4.645 -8.958 1.00 92.44 200 VAL A O 1
ATOM 1653 N N . ALA A 1 201 ? -8.463 -5.968 -7.816 1.00 89.25 201 ALA A N 1
ATOM 1654 C CA . ALA A 1 201 ? -8.705 -6.887 -8.916 1.00 89.25 201 ALA A CA 1
ATOM 1655 C C . ALA A 1 201 ? -9.456 -6.174 -10.045 1.00 89.25 201 ALA A C 1
ATOM 1657 O O . ALA A 1 201 ? -9.007 -6.214 -11.189 1.00 89.25 201 ALA A O 1
ATOM 1658 N N . ASN A 1 202 ? -10.522 -5.451 -9.698 1.00 85.88 202 ASN A N 1
ATOM 1659 C CA . ASN A 1 202 ? -11.300 -4.674 -10.651 1.00 85.88 202 ASN A CA 1
ATOM 1660 C C . ASN A 1 202 ? -10.483 -3.522 -11.267 1.00 85.88 202 ASN A C 1
ATOM 1662 O O . ASN A 1 202 ? -10.400 -3.413 -12.487 1.00 85.88 202 ASN A O 1
ATOM 1666 N N . ALA A 1 203 ? -9.768 -2.743 -10.448 1.00 86.88 203 ALA A N 1
ATOM 1667 C CA . ALA A 1 203 ? -8.895 -1.680 -10.946 1.00 86.88 203 ALA A CA 1
ATOM 1668 C C . ALA A 1 203 ? -7.780 -2.222 -11.859 1.00 86.88 203 ALA A C 1
ATOM 1670 O O . ALA A 1 203 ? -7.382 -1.571 -12.822 1.00 86.88 203 ALA A O 1
ATOM 1671 N N . ARG A 1 204 ? -7.263 -3.426 -11.586 1.00 86.56 204 ARG A N 1
ATOM 1672 C CA . ARG A 1 204 ? -6.247 -4.070 -12.427 1.00 86.56 204 ARG A CA 1
ATOM 1673 C C . ARG A 1 204 ? -6.806 -4.495 -13.774 1.00 86.56 204 ARG A C 1
ATOM 1675 O O . ARG A 1 204 ? -6.129 -4.277 -14.772 1.00 86.56 204 ARG A O 1
ATOM 1682 N N . GLU A 1 205 ? -7.990 -5.099 -13.794 1.00 84.75 205 GLU A N 1
ATOM 1683 C CA . GLU A 1 205 ? -8.690 -5.466 -15.027 1.00 84.75 205 GLU A CA 1
ATOM 1684 C C . GLU A 1 205 ? -8.956 -4.223 -15.881 1.00 84.75 205 GLU A C 1
ATOM 1686 O O . GLU A 1 205 ? -8.570 -4.180 -17.048 1.00 84.75 205 GLU A O 1
ATOM 1691 N N . TRP A 1 206 ? -9.480 -3.167 -15.258 1.00 83.81 206 TRP A N 1
ATOM 1692 C CA . TRP A 1 206 ? -9.728 -1.886 -15.904 1.00 83.81 206 TRP A CA 1
ATOM 1693 C C . TRP A 1 206 ? -8.477 -1.281 -16.540 1.00 83.81 206 TRP A C 1
ATOM 1695 O O . TRP A 1 206 ? -8.448 -0.964 -17.725 1.00 83.81 206 TRP A O 1
ATOM 1705 N N . MET A 1 207 ? -7.404 -1.164 -15.762 1.00 80.44 207 MET A N 1
ATOM 1706 C CA . MET A 1 207 ? -6.149 -0.565 -16.217 1.00 80.44 207 MET A CA 1
ATOM 1707 C C . MET A 1 207 ? -5.370 -1.463 -17.191 1.00 80.44 207 MET A C 1
ATOM 1709 O O . MET A 1 207 ? -4.361 -1.026 -17.741 1.00 80.44 207 MET A O 1
ATOM 1713 N N . ALA A 1 208 ? -5.768 -2.729 -17.352 1.00 80.31 208 ALA A N 1
ATOM 1714 C CA . ALA A 1 208 ? -5.197 -3.646 -18.335 1.00 80.31 208 ALA A CA 1
ATOM 1715 C C . ALA A 1 208 ? -5.959 -3.633 -19.668 1.00 80.31 208 ALA A C 1
ATOM 1717 O O . ALA A 1 208 ? -5.389 -4.047 -20.676 1.00 80.31 208 ALA A O 1
ATOM 1718 N N . ALA A 1 209 ? -7.215 -3.177 -19.677 1.00 79.50 209 ALA A N 1
ATOM 1719 C CA . ALA A 1 209 ? -8.048 -3.141 -20.874 1.00 79.50 209 ALA A CA 1
ATOM 1720 C C . ALA A 1 209 ? -7.583 -2.083 -21.891 1.00 79.50 209 ALA A C 1
ATOM 1722 O O . ALA A 1 209 ? -7.593 -2.354 -23.090 1.00 79.50 209 ALA A O 1
ATOM 1723 N N . ASP A 1 210 ? -7.128 -0.918 -21.422 1.00 75.31 210 ASP A N 1
ATOM 1724 C CA . ASP A 1 210 ? -6.590 0.158 -22.261 1.00 75.31 210 ASP A CA 1
ATOM 1725 C C . ASP A 1 210 ? -5.474 0.919 -21.518 1.00 75.31 210 ASP A C 1
ATOM 1727 O O . ASP A 1 210 ? -5.520 1.083 -20.297 1.00 75.31 210 ASP A O 1
ATOM 1731 N N . MET A 1 211 ? -4.459 1.390 -22.248 1.00 72.69 211 MET A N 1
ATOM 1732 C CA . MET A 1 211 ? -3.381 2.222 -21.698 1.00 72.69 211 MET A CA 1
ATOM 1733 C C . MET A 1 211 ? -3.837 3.650 -21.362 1.00 72.69 211 MET A C 1
ATOM 1735 O O . MET A 1 211 ? -3.203 4.294 -20.525 1.00 72.69 211 MET A O 1
ATOM 1739 N N . GLU A 1 212 ? -4.918 4.128 -21.981 1.00 74.31 212 GLU A N 1
ATOM 1740 C CA . GLU A 1 212 ? -5.529 5.437 -21.717 1.00 74.31 212 GLU A CA 1
ATOM 1741 C C . GLU A 1 212 ? -6.539 5.398 -20.555 1.00 74.31 212 GLU A C 1
ATOM 1743 O O . GLU A 1 212 ? -7.017 6.446 -20.109 1.00 74.31 212 GLU A O 1
ATOM 1748 N N . ASN A 1 213 ? -6.850 4.208 -20.025 1.00 77.50 213 ASN A N 1
ATOM 1749 C CA . ASN A 1 213 ? -7.799 4.067 -18.928 1.00 77.50 213 ASN A CA 1
ATOM 1750 C C . ASN A 1 213 ? -7.312 4.761 -17.656 1.00 77.50 213 ASN A C 1
ATOM 1752 O O . ASN A 1 213 ? -6.136 4.732 -17.278 1.00 77.50 213 ASN A O 1
ATOM 1756 N N . VAL A 1 214 ? -8.270 5.359 -16.951 1.00 81.06 214 VAL A N 1
ATOM 1757 C CA . VAL A 1 214 ? -8.038 6.046 -15.684 1.00 81.06 214 VAL A CA 1
ATOM 1758 C C . VAL A 1 214 ? -9.013 5.559 -14.623 1.00 81.06 214 VAL A C 1
ATOM 1760 O O . VAL A 1 214 ? -10.180 5.285 -14.900 1.00 81.06 214 VAL A O 1
ATOM 1763 N N . ILE A 1 215 ? -8.538 5.499 -13.379 1.00 83.00 215 ILE A N 1
ATOM 1764 C CA . ILE A 1 215 ? -9.383 5.273 -12.204 1.00 83.00 215 ILE A CA 1
ATOM 1765 C C . ILE A 1 215 ? -9.570 6.583 -11.440 1.00 83.00 215 ILE A C 1
ATOM 1767 O O . ILE A 1 215 ? -8.606 7.295 -11.139 1.00 83.00 215 ILE A O 1
ATOM 1771 N N . ALA A 1 216 ? -10.813 6.899 -11.086 1.00 84.56 216 ALA A N 1
ATOM 1772 C CA . ALA A 1 216 ? -11.135 8.018 -10.211 1.00 84.56 216 ALA A CA 1
ATOM 1773 C C . ALA A 1 216 ? -11.682 7.510 -8.882 1.00 84.56 216 ALA A C 1
ATOM 1775 O O . ALA A 1 216 ? -12.776 6.969 -8.780 1.00 84.56 216 ALA A O 1
ATOM 1776 N N . ILE A 1 217 ? -10.920 7.744 -7.820 1.00 86.25 217 ILE A N 1
ATOM 1777 C CA . ILE A 1 217 ? -11.273 7.296 -6.476 1.00 86.25 217 ILE A CA 1
ATOM 1778 C C . ILE A 1 217 ? -11.770 8.494 -5.680 1.00 86.25 217 ILE A C 1
ATOM 1780 O O . ILE A 1 217 ? -11.055 9.490 -5.543 1.00 86.25 217 ILE A O 1
ATOM 1784 N N . HIS A 1 218 ? -12.971 8.404 -5.104 1.00 81.56 218 HIS A N 1
ATOM 1785 C CA . HIS A 1 218 ? -13.510 9.513 -4.321 1.00 81.56 218 HIS A CA 1
ATOM 1786 C C . HIS A 1 218 ? -14.330 9.092 -3.102 1.00 81.56 218 HIS A C 1
ATOM 1788 O O . HIS A 1 218 ? -14.894 8.006 -3.004 1.00 81.56 218 HIS A O 1
ATOM 1794 N N . CYS A 1 219 ? -14.362 10.001 -2.134 1.00 80.19 219 CYS A N 1
ATOM 1795 C CA . CYS A 1 219 ? -15.222 9.956 -0.961 1.00 80.19 219 CYS A CA 1
ATOM 1796 C C . CYS A 1 219 ? -15.721 11.380 -0.678 1.00 80.19 219 CYS A C 1
ATOM 1798 O O . CYS A 1 219 ? -15.420 12.309 -1.424 1.00 80.19 219 CYS A O 1
ATOM 1800 N N . LYS A 1 220 ? -16.435 11.588 0.431 1.00 76.12 220 LYS A N 1
ATOM 1801 C CA . LYS A 1 220 ? -16.938 12.917 0.816 1.00 76.12 220 LYS A CA 1
ATOM 1802 C C . LYS A 1 220 ? -15.827 13.970 0.959 1.00 76.12 220 LYS A C 1
ATOM 1804 O O . LYS A 1 220 ? -15.969 15.077 0.455 1.00 76.12 220 LYS A O 1
ATOM 1809 N N . GLY A 1 221 ? -14.740 13.634 1.658 1.00 70.38 221 GLY A N 1
ATOM 1810 C CA . GLY A 1 221 ? -13.641 14.567 1.953 1.00 70.38 221 GLY A CA 1
ATOM 1811 C C . GLY A 1 221 ? -12.415 14.435 1.045 1.00 70.38 221 GLY A C 1
ATOM 1812 O O . GLY A 1 221 ? -11.559 15.316 1.044 1.00 70.38 221 GLY A O 1
ATOM 1813 N N . GLY A 1 222 ? -12.294 13.335 0.296 1.00 68.12 222 GLY A N 1
ATOM 1814 C CA . GLY A 1 222 ? -11.110 13.020 -0.511 1.00 68.12 222 GLY A CA 1
ATOM 1815 C C . GLY A 1 222 ? -9.804 12.943 0.296 1.00 68.12 222 GLY A C 1
ATOM 1816 O O . GLY A 1 222 ? -8.763 13.372 -0.206 1.00 68.12 222 GLY A O 1
ATOM 1817 N N . LYS A 1 223 ? -9.881 12.469 1.551 1.00 77.62 223 LYS A N 1
ATOM 1818 C CA . LYS A 1 223 ? -8.764 12.356 2.512 1.00 77.62 223 LYS A CA 1
ATOM 1819 C C . LYS A 1 223 ? -8.567 10.911 2.974 1.00 77.62 223 LYS A C 1
ATOM 1821 O O . LYS A 1 223 ? -8.043 10.124 2.200 1.00 77.62 223 LYS A O 1
ATOM 1826 N N . GLY A 1 224 ? -9.040 10.533 4.169 1.00 83.56 224 GLY A N 1
ATOM 1827 C CA . GLY A 1 224 ? -8.758 9.233 4.795 1.00 83.56 224 GLY A CA 1
ATOM 1828 C C . GLY A 1 224 ? -9.127 8.020 3.938 1.00 83.56 224 GLY A C 1
ATOM 1829 O O . GLY A 1 224 ? -8.252 7.273 3.518 1.00 83.56 224 GLY A O 1
ATOM 1830 N N . ARG A 1 225 ? -10.416 7.855 3.618 1.00 87.62 225 ARG A N 1
ATOM 1831 C CA . ARG A 1 225 ? -10.932 6.719 2.826 1.00 87.62 225 ARG A CA 1
ATOM 1832 C C . ARG A 1 225 ? -10.304 6.628 1.431 1.00 87.62 225 ARG A C 1
ATOM 1834 O O . ARG A 1 225 ? -9.780 5.588 1.051 1.00 87.62 225 ARG A O 1
ATOM 1841 N N . THR A 1 226 ? -10.320 7.739 0.695 1.00 87.94 226 THR A N 1
ATOM 1842 C CA . THR A 1 226 ? -9.704 7.852 -0.636 1.00 87.94 226 THR A CA 1
ATOM 1843 C C . THR A 1 226 ? -8.208 7.562 -0.595 1.00 87.94 226 THR A C 1
ATOM 1845 O O . THR A 1 226 ? -7.713 6.816 -1.432 1.00 87.94 226 THR A O 1
AT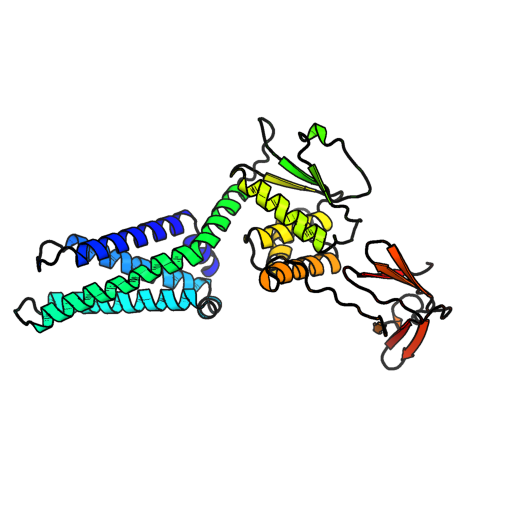OM 1848 N N . GLY A 1 227 ? -7.501 8.092 0.403 1.00 89.19 227 GLY A N 1
ATOM 1849 C CA . GLY A 1 227 ? -6.079 7.855 0.617 1.00 89.19 227 GLY A CA 1
ATOM 1850 C C . GLY A 1 227 ? -5.761 6.389 0.861 1.00 89.19 227 GLY A C 1
ATOM 1851 O O . GLY A 1 227 ? -4.836 5.879 0.240 1.00 89.19 227 GLY A O 1
ATOM 1852 N N . THR A 1 228 ? -6.553 5.691 1.680 1.00 93.25 228 THR A N 1
ATOM 1853 C CA . THR A 1 228 ? -6.404 4.245 1.901 1.00 93.25 228 THR A CA 1
ATOM 1854 C C . THR A 1 228 ? -6.464 3.473 0.584 1.00 93.25 228 THR A C 1
ATOM 1856 O O . THR A 1 228 ? -5.545 2.714 0.286 1.00 93.25 228 THR A O 1
ATOM 1859 N N . MET A 1 229 ? -7.499 3.707 -0.232 1.00 93.06 229 MET A N 1
ATOM 1860 C CA . MET A 1 229 ? -7.688 2.987 -1.499 1.00 93.06 229 MET A CA 1
ATOM 1861 C C . MET A 1 229 ? -6.609 3.338 -2.533 1.00 93.06 229 MET A C 1
ATOM 1863 O O . MET A 1 229 ? -6.080 2.449 -3.194 1.00 93.06 229 MET A O 1
ATOM 1867 N N . ILE A 1 230 ? -6.218 4.616 -2.632 1.00 91.81 230 ILE A N 1
ATOM 1868 C CA . ILE A 1 230 ? -5.107 5.043 -3.497 1.00 91.81 230 ILE A CA 1
ATOM 1869 C C . ILE A 1 230 ? -3.804 4.376 -3.064 1.00 91.81 230 ILE A C 1
ATOM 1871 O O . ILE A 1 230 ? -3.073 3.880 -3.913 1.00 91.81 230 ILE A O 1
ATOM 1875 N N . CYS A 1 231 ? -3.505 4.342 -1.763 1.00 93.19 231 CYS A N 1
ATOM 1876 C CA . CYS A 1 231 ? -2.262 3.747 -1.284 1.00 93.19 231 CYS A CA 1
ATOM 1877 C C . CYS A 1 231 ? -2.192 2.252 -1.603 1.00 93.19 231 CYS A C 1
ATOM 1879 O O . CYS A 1 231 ? -1.181 1.756 -2.089 1.00 93.19 231 CYS A O 1
ATOM 1881 N N . ILE A 1 232 ? -3.301 1.548 -1.399 1.00 95.31 232 ILE A N 1
ATOM 1882 C CA . ILE A 1 232 ? -3.436 0.137 -1.759 1.00 95.31 232 ILE A CA 1
ATOM 1883 C C . ILE A 1 232 ? -3.225 -0.075 -3.259 1.00 95.31 232 ILE A C 1
ATOM 1885 O O . ILE A 1 232 ? -2.474 -0.967 -3.641 1.00 95.31 232 ILE A O 1
ATOM 1889 N N . TRP A 1 233 ? -3.798 0.780 -4.110 1.00 93.75 233 TRP A N 1
ATOM 1890 C CA . TRP A 1 233 ? -3.569 0.720 -5.554 1.00 93.75 233 TRP A CA 1
ATOM 1891 C C . TRP A 1 233 ? -2.110 0.998 -5.945 1.00 93.75 233 TRP A C 1
ATOM 1893 O O . TRP A 1 233 ? -1.559 0.317 -6.809 1.00 93.75 233 TRP A O 1
ATOM 1903 N N . LEU A 1 234 ? -1.450 1.976 -5.318 1.00 90.06 234 LEU A N 1
ATOM 1904 C CA . LEU A 1 234 ? -0.035 2.276 -5.576 1.00 90.06 234 LEU A CA 1
ATOM 1905 C C . LEU A 1 234 ? 0.858 1.081 -5.231 1.00 90.06 234 LEU A C 1
ATOM 1907 O O . LEU A 1 234 ? 1.788 0.773 -5.978 1.00 90.06 234 LEU A O 1
ATOM 1911 N N . ILE A 1 235 ? 0.534 0.377 -4.147 1.00 91.56 235 ILE A N 1
ATOM 1912 C CA . ILE A 1 235 ? 1.201 -0.868 -3.775 1.00 91.56 235 ILE A CA 1
ATOM 1913 C C . ILE A 1 235 ? 0.865 -1.965 -4.788 1.00 91.56 235 ILE A C 1
ATOM 1915 O O . ILE A 1 235 ? 1.785 -2.579 -5.322 1.00 91.56 235 ILE A O 1
ATOM 1919 N N . ASP A 1 236 ? -0.410 -2.206 -5.116 1.00 92.38 236 ASP A N 1
ATOM 1920 C CA . ASP A 1 236 ? -0.844 -3.282 -6.026 1.00 92.38 236 ASP A CA 1
ATOM 1921 C C . ASP A 1 236 ? -0.264 -3.142 -7.433 1.00 92.38 236 ASP A C 1
ATOM 1923 O O . ASP A 1 236 ? 0.401 -4.057 -7.927 1.00 92.38 236 ASP A O 1
ATOM 1927 N N . SER A 1 237 ? -0.402 -1.954 -8.023 1.00 87.31 237 SER A N 1
ATOM 1928 C CA . SER A 1 237 ? 0.158 -1.594 -9.329 1.00 87.31 237 SER A CA 1
ATOM 1929 C C . SER A 1 237 ? 1.688 -1.658 -9.369 1.00 87.31 237 SER A C 1
ATOM 1931 O O . SER A 1 237 ? 2.297 -1.549 -10.437 1.00 87.31 237 SER A O 1
ATOM 1933 N N . GLY A 1 238 ? 2.315 -1.843 -8.208 1.00 83.50 238 GLY A N 1
ATOM 1934 C CA . GLY A 1 238 ? 3.745 -1.929 -8.033 1.00 83.50 238 GLY A CA 1
ATOM 1935 C C . GLY A 1 238 ? 4.420 -0.574 -8.086 1.00 83.50 238 GLY A C 1
ATOM 1936 O O . GLY A 1 238 ? 5.632 -0.569 -8.000 1.00 83.50 238 GLY A O 1
ATOM 1937 N N . LEU A 1 239 ? 3.703 0.544 -8.221 1.00 80.44 239 LEU A N 1
ATOM 1938 C CA . LEU A 1 239 ? 4.290 1.885 -8.263 1.00 80.44 239 LEU A CA 1
ATOM 1939 C C . LEU A 1 239 ? 5.133 2.201 -7.028 1.00 80.44 239 LEU A C 1
ATOM 1941 O O . LEU A 1 239 ? 6.164 2.851 -7.173 1.00 80.44 239 LEU A O 1
ATOM 1945 N N . LEU A 1 240 ? 4.709 1.716 -5.862 1.00 84.12 240 LEU A N 1
ATOM 1946 C CA . LEU A 1 240 ? 5.423 1.818 -4.591 1.00 84.12 240 LEU A CA 1
ATOM 1947 C C . LEU A 1 240 ? 5.510 0.434 -3.944 1.00 84.12 240 LEU A C 1
ATOM 1949 O O . LEU A 1 240 ? 4.690 -0.443 -4.220 1.00 84.12 240 LEU A O 1
ATOM 1953 N N . GLU A 1 241 ? 6.534 0.212 -3.122 1.00 79.50 241 GLU A N 1
ATOM 1954 C CA . GLU A 1 241 ? 6.858 -1.135 -2.623 1.00 79.50 241 GLU A CA 1
ATOM 1955 C C . GLU A 1 241 ? 6.270 -1.436 -1.251 1.00 79.50 241 GLU A C 1
ATOM 1957 O O . GLU A 1 241 ? 6.007 -2.597 -0.946 1.00 79.50 241 GLU A O 1
ATOM 1962 N N . ASN A 1 242 ? 6.059 -0.403 -0.437 1.00 86.56 242 ASN A N 1
ATOM 1963 C CA . ASN A 1 242 ? 5.657 -0.550 0.956 1.00 86.56 242 ASN A CA 1
ATOM 1964 C C . ASN A 1 242 ? 4.597 0.483 1.364 1.00 86.56 242 ASN A C 1
ATOM 1966 O O . ASN A 1 242 ? 4.429 1.534 0.734 1.00 86.56 242 ASN A O 1
ATOM 1970 N N . ALA A 1 243 ? 3.881 0.181 2.447 1.00 91.56 243 ALA A N 1
ATOM 1971 C CA . ALA A 1 243 ? 2.802 1.014 2.959 1.00 91.56 243 ALA A CA 1
ATOM 1972 C C . ALA A 1 243 ? 3.282 2.393 3.411 1.00 91.56 243 ALA A C 1
ATOM 1974 O O . ALA A 1 243 ? 2.600 3.383 3.155 1.00 91.56 243 ALA A O 1
ATOM 1975 N N . GLN A 1 244 ? 4.448 2.470 4.054 1.00 89.25 244 GLN A N 1
ATOM 1976 C CA . GLN A 1 244 ? 4.977 3.726 4.583 1.00 89.25 244 GLN A CA 1
ATOM 1977 C C . GLN A 1 244 ? 5.240 4.733 3.459 1.00 89.25 244 GLN A C 1
ATOM 1979 O O . GLN A 1 244 ? 4.711 5.843 3.489 1.00 89.25 244 GLN A O 1
ATOM 1984 N N . GLU A 1 245 ? 5.982 4.311 2.438 1.00 86.50 245 GLU A N 1
ATOM 1985 C CA . GLU A 1 245 ? 6.278 5.106 1.250 1.00 86.50 245 GLU A CA 1
ATOM 1986 C C . GLU A 1 245 ? 4.990 5.534 0.544 1.00 86.50 245 GLU A C 1
ATOM 1988 O O . GLU A 1 245 ? 4.846 6.690 0.154 1.00 86.50 245 GLU A O 1
ATOM 1993 N N . SER A 1 246 ? 4.007 4.636 0.439 1.00 88.00 246 SER A N 1
ATOM 1994 C CA . SER A 1 246 ? 2.719 4.966 -0.168 1.00 88.00 246 SER A CA 1
ATOM 1995 C C . SER A 1 246 ? 1.923 6.011 0.609 1.00 88.00 246 SER A C 1
ATOM 1997 O O . SER A 1 246 ? 1.338 6.917 0.007 1.00 88.00 246 SER A O 1
ATOM 1999 N N . LEU A 1 247 ? 1.896 5.902 1.935 1.00 88.25 247 LEU A N 1
ATOM 2000 C CA . LEU A 1 247 ? 1.209 6.848 2.810 1.00 88.25 247 LEU A CA 1
ATOM 2001 C C . LEU A 1 247 ? 1.876 8.231 2.778 1.00 88.25 247 LEU A C 1
ATOM 2003 O O . LEU A 1 247 ? 1.175 9.246 2.760 1.00 88.25 247 LEU A O 1
ATOM 2007 N N . GLU A 1 248 ? 3.210 8.277 2.751 1.00 84.94 248 GLU A N 1
ATOM 2008 C CA . GLU A 1 248 ? 4.002 9.507 2.612 1.00 84.94 248 GLU A CA 1
ATOM 2009 C C . GLU A 1 248 ? 3.789 10.150 1.239 1.00 84.94 248 GLU A C 1
ATOM 2011 O O . GLU A 1 248 ? 3.404 11.314 1.148 1.00 84.94 248 GLU A O 1
ATOM 2016 N N . TYR A 1 249 ? 3.899 9.364 0.170 1.00 83.69 249 TYR A N 1
ATOM 2017 C CA . TYR A 1 249 ? 3.667 9.808 -1.201 1.00 83.69 249 TYR A CA 1
ATOM 2018 C C . TYR A 1 249 ? 2.276 10.426 -1.389 1.00 83.69 249 TYR A C 1
ATOM 2020 O O . TYR A 1 249 ? 2.135 11.465 -2.047 1.00 83.69 249 TYR A O 1
ATOM 2028 N N . PHE A 1 250 ? 1.238 9.795 -0.825 1.00 83.69 250 PHE A N 1
ATOM 2029 C CA . PHE A 1 250 ? -0.127 10.319 -0.869 1.00 83.69 250 PHE A CA 1
ATOM 2030 C C . PHE A 1 250 ? -0.256 11.616 -0.064 1.00 83.69 250 PHE A C 1
ATOM 2032 O O . PHE A 1 250 ? -0.838 12.587 -0.556 1.00 83.69 250 PHE A O 1
ATOM 2039 N N . ARG A 1 251 ? 0.316 11.657 1.146 1.00 80.06 251 ARG A N 1
ATOM 2040 C CA . ARG A 1 251 ? 0.327 12.849 2.003 1.00 80.06 251 ARG A CA 1
ATOM 2041 C C . ARG A 1 251 ? 0.950 14.042 1.286 1.00 80.06 251 ARG A C 1
ATOM 2043 O O . ARG A 1 251 ? 0.321 15.100 1.252 1.00 80.06 251 ARG A O 1
ATOM 2050 N N . ASP A 1 252 ? 2.121 13.866 0.688 1.00 78.31 252 ASP A N 1
ATOM 2051 C CA . ASP A 1 252 ? 2.867 14.939 0.026 1.00 78.31 252 ASP A CA 1
ATOM 2052 C C . ASP A 1 252 ? 2.145 15.453 -1.219 1.00 78.31 252 ASP A C 1
ATOM 2054 O O . ASP A 1 252 ? 2.161 16.642 -1.523 1.00 78.31 252 ASP A O 1
ATOM 2058 N N . ARG A 1 253 ? 1.451 14.567 -1.939 1.00 76.69 253 ARG A N 1
ATOM 2059 C CA . ARG A 1 253 ? 0.666 14.956 -3.120 1.00 76.69 253 ARG A CA 1
ATOM 2060 C C . ARG A 1 253 ? -0.630 15.659 -2.784 1.00 76.69 253 ARG A C 1
ATOM 2062 O O . ARG A 1 253 ? -1.105 16.462 -3.588 1.00 76.69 253 ARG A O 1
ATOM 2069 N N . ARG A 1 254 ? -1.238 15.314 -1.651 1.00 71.19 254 ARG A N 1
ATOM 2070 C CA . ARG A 1 254 ? -2.523 15.876 -1.242 1.00 71.19 254 ARG A CA 1
ATOM 2071 C C . ARG A 1 254 ? -2.361 17.181 -0.474 1.00 71.19 254 ARG A C 1
ATOM 2073 O O . ARG A 1 254 ? -3.233 18.040 -0.600 1.00 71.19 254 ARG A O 1
ATOM 2080 N N . THR A 1 255 ? -1.265 17.318 0.270 1.00 67.25 255 THR A N 1
ATOM 2081 C CA . THR A 1 255 ? -0.955 18.490 1.090 1.00 67.25 255 THR A CA 1
ATOM 2082 C C . THR A 1 255 ? -0.278 19.557 0.237 1.00 67.25 255 THR A C 1
ATOM 2084 O O . THR A 1 255 ? 0.905 19.473 -0.073 1.00 67.25 255 THR A O 1
ATOM 2087 N N . ASP A 1 256 ? -1.024 20.597 -0.120 1.00 63.12 256 ASP A N 1
ATOM 2088 C CA . ASP A 1 256 ? -0.426 21.824 -0.637 1.00 63.12 256 ASP A CA 1
ATOM 2089 C C . ASP A 1 256 ? 0.175 22.609 0.539 1.00 63.12 256 ASP A C 1
ATOM 2091 O O . ASP A 1 256 ? -0.527 23.356 1.225 1.00 63.12 256 ASP A O 1
ATOM 2095 N N . LEU A 1 257 ? 1.475 22.416 0.792 1.00 57.50 257 LEU A N 1
ATOM 2096 C CA . LEU A 1 257 ? 2.211 23.099 1.866 1.00 57.50 257 LEU A CA 1
ATOM 2097 C C . LEU A 1 257 ? 2.182 24.633 1.726 1.00 57.50 257 LEU A C 1
ATOM 2099 O O . LEU A 1 257 ? 2.468 25.333 2.694 1.00 57.50 257 LEU A O 1
ATOM 2103 N N . SER A 1 258 ? 1.801 25.166 0.556 1.00 53.06 258 SER A N 1
ATOM 2104 C CA . SER A 1 258 ? 1.621 26.608 0.352 1.00 53.06 258 SER A CA 1
ATOM 2105 C C . SER A 1 258 ? 0.296 27.154 0.907 1.00 53.06 258 SER A C 1
ATOM 2107 O O . SER A 1 258 ? 0.161 28.366 1.069 1.00 53.06 258 SER A O 1
ATOM 2109 N N . LYS A 1 259 ? -0.680 26.288 1.230 1.00 52.44 259 LYS A N 1
ATOM 2110 C CA . LYS A 1 259 ? -2.038 26.677 1.666 1.00 52.44 259 LYS A CA 1
ATOM 2111 C C . LYS A 1 259 ? -2.389 26.297 3.107 1.00 52.44 259 LYS A C 1
ATOM 2113 O O . LYS A 1 259 ? -3.472 26.650 3.571 1.00 52.44 259 LYS A O 1
ATOM 2118 N N . GLY A 1 260 ? -1.506 25.610 3.832 1.00 49.44 260 GLY A N 1
ATOM 2119 C CA . GLY A 1 260 ? -1.683 25.356 5.264 1.00 49.44 260 GLY A CA 1
ATOM 2120 C C . GLY A 1 260 ? -0.834 24.212 5.818 1.00 49.44 260 GLY A C 1
ATOM 2121 O O . GLY A 1 260 ? -0.349 23.362 5.081 1.00 49.44 260 GLY A O 1
ATOM 2122 N N . SER A 1 261 ? -0.691 24.183 7.145 1.00 50.59 261 SER A N 1
ATOM 2123 C CA . SER A 1 261 ? 0.083 23.189 7.909 1.00 50.59 261 SER A CA 1
ATOM 2124 C C . SER A 1 261 ? -0.740 21.989 8.402 1.00 50.59 261 SER A C 1
ATOM 2126 O O . SER A 1 261 ? -0.228 21.142 9.134 1.00 50.59 261 SER A O 1
ATOM 2128 N N . THR A 1 262 ? -2.027 21.906 8.049 1.00 54.94 262 THR A N 1
ATOM 2129 C CA . THR A 1 262 ? -2.912 20.831 8.514 1.00 54.94 262 THR A CA 1
ATOM 2130 C C . THR A 1 262 ? -2.634 19.531 7.769 1.00 54.94 262 THR A C 1
ATOM 2132 O O . THR A 1 262 ? -2.522 19.508 6.547 1.00 54.94 262 THR A O 1
ATOM 2135 N N . PHE A 1 263 ? -2.541 18.428 8.510 1.00 57.53 263 PHE A N 1
ATOM 2136 C CA . PHE A 1 263 ? -2.315 17.096 7.958 1.00 57.53 263 PHE A CA 1
ATOM 2137 C C . PHE A 1 263 ? -3.435 16.700 6.974 1.00 57.53 263 PHE A C 1
ATOM 2139 O O . PHE A 1 263 ? -4.614 16.723 7.332 1.00 57.53 263 PHE A O 1
ATOM 2146 N N . GLN A 1 264 ? -3.076 16.323 5.738 1.00 64.69 264 GLN A N 1
ATOM 2147 C CA . GLN A 1 264 ? -4.037 15.936 4.684 1.00 64.69 264 GLN A CA 1
ATOM 2148 C C . GLN A 1 264 ? -3.842 14.503 4.158 1.00 64.69 264 GLN A C 1
ATOM 2150 O O . GLN A 1 264 ? -4.346 14.164 3.088 1.00 64.69 264 GLN A O 1
ATOM 2155 N N . GLY A 1 265 ? -3.102 13.665 4.892 1.00 67.25 265 GLY A N 1
ATOM 2156 C CA . GLY A 1 265 ? -2.890 12.256 4.556 1.00 67.25 265 GLY A CA 1
ATOM 2157 C C . GLY A 1 265 ? -4.024 11.337 5.025 1.00 67.25 265 GLY A C 1
ATOM 2158 O O . GLY A 1 265 ? -5.121 11.781 5.365 1.00 67.25 265 GLY A O 1
ATOM 2159 N N . VAL A 1 266 ? -3.738 10.034 5.065 1.00 75.44 266 VAL A N 1
ATOM 2160 C CA . VAL A 1 266 ? -4.624 9.035 5.679 1.00 75.44 266 VAL A CA 1
ATOM 2161 C C . VAL A 1 266 ? -4.845 9.373 7.155 1.00 75.44 266 VAL A C 1
ATOM 2163 O O . VAL A 1 266 ? -3.889 9.496 7.914 1.00 75.44 266 VAL A O 1
ATOM 2166 N N . GLU A 1 267 ? -6.107 9.562 7.538 1.00 72.94 267 GLU A N 1
ATOM 2167 C CA . GLU A 1 267 ? -6.486 10.287 8.757 1.00 72.94 267 GLU A CA 1
ATOM 2168 C C . GLU A 1 267 ? -6.355 9.460 10.035 1.00 72.94 267 GLU A C 1
ATOM 2170 O O . GLU A 1 267 ? -6.046 10.012 11.087 1.00 72.94 267 GLU A O 1
ATOM 2175 N N . THR A 1 268 ? -6.610 8.149 9.970 1.00 87.19 268 THR A N 1
ATOM 2176 C CA . THR A 1 268 ? -6.696 7.312 11.177 1.00 87.19 268 THR A CA 1
ATOM 2177 C C . THR A 1 268 ? -5.601 6.245 11.233 1.00 87.19 268 THR A C 1
ATOM 2179 O O . THR A 1 268 ? -5.234 5.678 10.198 1.00 87.19 268 THR A O 1
ATOM 2182 N N . PRO A 1 269 ? -5.132 5.863 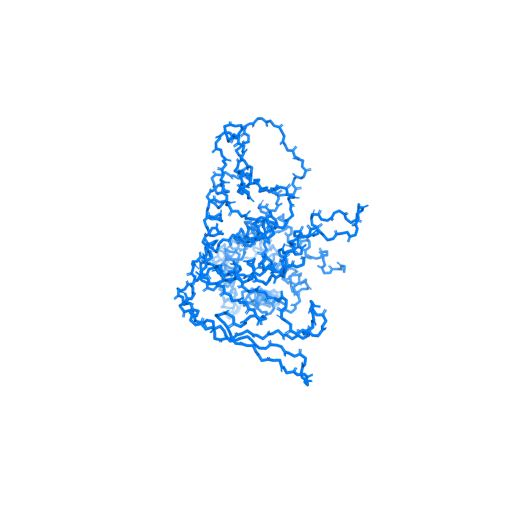12.438 1.00 93.25 269 PRO A N 1
ATOM 2183 C CA . PRO A 1 269 ? -4.192 4.754 12.596 1.00 93.25 269 PRO A CA 1
ATOM 2184 C C . PRO A 1 269 ? -4.706 3.429 12.022 1.00 93.25 269 PRO A C 1
ATOM 2186 O O . PRO A 1 269 ? -3.920 2.640 11.507 1.00 93.25 269 PRO A O 1
ATOM 2189 N N . SER A 1 270 ? -6.019 3.175 12.085 1.00 95.50 270 SER A N 1
ATOM 2190 C CA . SER A 1 270 ? -6.619 1.966 11.508 1.00 95.50 270 SER A CA 1
ATOM 2191 C C . SER A 1 270 ? -6.523 1.955 9.985 1.00 95.50 270 SER A C 1
ATOM 2193 O O . SER A 1 270 ? -6.191 0.921 9.421 1.00 95.50 270 SER A O 1
ATOM 2195 N N . GLN A 1 271 ? -6.742 3.090 9.316 1.00 94.00 271 GLN A N 1
ATOM 2196 C CA . GLN A 1 271 ? -6.559 3.186 7.866 1.00 94.00 271 GLN A CA 1
ATOM 2197 C C . GLN A 1 271 ? -5.107 2.910 7.463 1.00 94.00 271 GLN A C 1
ATOM 2199 O O . GLN A 1 271 ? -4.874 2.050 6.618 1.00 94.00 271 GLN A O 1
ATOM 2204 N N . SER A 1 272 ? -4.131 3.535 8.130 1.00 94.12 272 SER A N 1
ATOM 2205 C CA . SER A 1 272 ? -2.707 3.255 7.888 1.00 94.12 272 SER A CA 1
ATOM 2206 C C . SER A 1 272 ? -2.353 1.788 8.157 1.00 94.12 272 SER A C 1
ATOM 2208 O O . SER A 1 272 ? -1.635 1.167 7.377 1.00 94.12 272 SER A O 1
ATOM 2210 N N . ARG A 1 273 ? -2.909 1.198 9.226 1.00 96.88 273 ARG A N 1
ATOM 2211 C CA . ARG A 1 273 ? -2.738 -0.226 9.546 1.00 96.88 273 ARG A CA 1
ATOM 2212 C C . ARG A 1 273 ? -3.262 -1.125 8.429 1.00 96.88 273 ARG A C 1
ATOM 2214 O O . ARG A 1 273 ? -2.598 -2.098 8.095 1.00 96.88 273 ARG A O 1
ATOM 2221 N N . TYR A 1 274 ? -4.419 -0.809 7.855 1.00 97.19 274 TYR A N 1
ATOM 2222 C CA . TYR A 1 274 ? -5.010 -1.615 6.790 1.00 97.19 274 TYR A CA 1
ATOM 2223 C C . TYR A 1 274 ? -4.251 -1.491 5.459 1.00 97.19 274 TYR A C 1
ATOM 2225 O O . TYR A 1 274 ? -4.163 -2.477 4.735 1.00 97.19 274 TYR A O 1
ATOM 2233 N N . VAL A 1 275 ? -3.615 -0.348 5.168 1.00 96.75 275 VAL A N 1
ATOM 2234 C CA . VAL A 1 275 ? -2.643 -0.260 4.058 1.00 96.75 275 VAL A CA 1
ATOM 2235 C C . VAL A 1 275 ? -1.467 -1.218 4.300 1.00 96.75 275 VAL A C 1
ATOM 2237 O O . VAL A 1 275 ? -1.086 -1.962 3.400 1.00 96.75 275 VAL A O 1
ATOM 2240 N N . GLY A 1 276 ? -0.945 -1.276 5.531 1.00 97.31 276 GLY A N 1
ATOM 2241 C CA . GLY A 1 276 ? 0.084 -2.250 5.916 1.00 97.31 276 GLY A CA 1
ATOM 2242 C C . GLY A 1 276 ? -0.393 -3.707 5.860 1.00 97.31 276 GLY A C 1
ATOM 2243 O O . GLY A 1 276 ? 0.357 -4.594 5.462 1.00 97.31 276 GLY A O 1
ATOM 2244 N N . TYR A 1 277 ? -1.652 -3.984 6.209 1.00 97.50 277 TYR A N 1
ATOM 2245 C CA . TYR A 1 277 ? -2.231 -5.315 6.012 1.00 97.50 277 TYR A CA 1
ATOM 2246 C C . TYR A 1 277 ? -2.275 -5.687 4.538 1.00 97.50 277 TYR A C 1
ATOM 2248 O O . TYR A 1 277 ? -1.885 -6.799 4.202 1.00 97.50 277 TYR A O 1
ATOM 2256 N N . TYR A 1 278 ? -2.673 -4.766 3.664 1.00 97.12 278 TYR A N 1
ATOM 2257 C CA . TYR A 1 278 ? -2.682 -5.015 2.231 1.00 97.12 278 TYR A CA 1
ATOM 2258 C C . TYR A 1 278 ? -1.278 -5.279 1.662 1.00 97.12 278 TYR A C 1
ATOM 2260 O O . TYR A 1 278 ? -1.099 -6.218 0.889 1.00 97.12 278 TYR A O 1
ATOM 2268 N N . GLU A 1 279 ? -0.265 -4.518 2.087 1.00 96.06 279 GLU A N 1
ATOM 2269 C CA . GLU A 1 279 ? 1.138 -4.801 1.749 1.00 96.06 279 GLU A CA 1
ATOM 2270 C C . GLU A 1 279 ? 1.516 -6.246 2.107 1.00 96.06 279 GLU A C 1
ATOM 2272 O O . GLU A 1 279 ? 2.054 -6.981 1.277 1.00 96.06 279 GLU A O 1
ATOM 2277 N N . ARG A 1 280 ? 1.174 -6.685 3.324 1.00 96.00 280 ARG A N 1
ATOM 2278 C CA . ARG A 1 280 ? 1.414 -8.065 3.760 1.00 96.00 280 ARG A CA 1
ATOM 2279 C C . ARG A 1 280 ? 0.611 -9.078 2.950 1.00 96.00 280 ARG A C 1
ATOM 2281 O O . ARG A 1 280 ? 1.166 -10.108 2.591 1.00 96.00 280 ARG A O 1
ATOM 2288 N N . LEU A 1 281 ? -0.650 -8.799 2.610 1.00 95.19 281 LEU A N 1
ATOM 2289 C CA . LEU A 1 281 ? -1.444 -9.668 1.729 1.00 95.19 281 LEU A CA 1
ATOM 2290 C C . LEU A 1 281 ? -0.732 -9.884 0.394 1.00 95.19 281 LEU A C 1
ATOM 2292 O O . LEU A 1 281 ? -0.597 -11.018 -0.061 1.00 95.19 281 LEU A O 1
ATOM 2296 N N . LYS A 1 282 ? -0.238 -8.804 -0.216 1.00 92.00 282 LYS A N 1
ATOM 2297 C CA . LYS A 1 282 ? 0.475 -8.865 -1.491 1.00 92.00 282 LYS A CA 1
ATOM 2298 C C . LYS A 1 282 ? 1.784 -9.653 -1.388 1.00 92.00 282 LYS A C 1
ATOM 2300 O O . LYS A 1 282 ? 2.053 -10.478 -2.256 1.00 92.00 282 LYS A O 1
ATOM 2305 N N . ASN A 1 283 ? 2.576 -9.405 -0.346 1.00 90.75 283 ASN A N 1
ATOM 2306 C CA . ASN A 1 283 ? 3.938 -9.933 -0.231 1.00 90.75 283 ASN A CA 1
ATOM 2307 C C . ASN A 1 283 ? 4.008 -11.339 0.389 1.00 90.75 283 ASN A C 1
ATOM 2309 O O . ASN A 1 283 ? 4.832 -12.147 -0.027 1.00 90.75 283 ASN A O 1
ATOM 2313 N N . GLU A 1 284 ? 3.173 -11.627 1.388 1.00 93.19 284 GLU A N 1
ATOM 2314 C CA . GLU A 1 284 ? 3.204 -12.878 2.164 1.00 93.19 284 GLU A CA 1
ATOM 2315 C C . GLU A 1 284 ? 2.109 -13.868 1.732 1.00 93.19 284 GLU A C 1
ATOM 2317 O O . GLU A 1 284 ? 2.286 -15.075 1.879 1.00 93.19 284 GLU A O 1
ATOM 2322 N N . PHE A 1 285 ? 0.981 -13.380 1.201 1.00 91.81 285 PHE A N 1
ATOM 2323 C CA . PHE A 1 285 ? -0.205 -14.199 0.907 1.00 91.81 285 PHE A CA 1
ATOM 2324 C C . PHE A 1 285 ? -0.603 -14.199 -0.578 1.00 91.81 285 PHE A C 1
ATOM 2326 O O . PHE A 1 285 ? -1.708 -14.618 -0.914 1.00 91.81 285 PHE A O 1
ATOM 2333 N N . ASN A 1 286 ? 0.267 -13.733 -1.484 1.00 89.75 286 ASN A N 1
ATOM 2334 C CA . ASN A 1 286 ? 0.007 -13.658 -2.931 1.00 89.75 286 ASN A CA 1
ATOM 2335 C C . ASN A 1 286 ? -1.334 -12.980 -3.287 1.00 89.75 286 ASN A C 1
ATOM 2337 O O . ASN A 1 286 ? -2.028 -13.393 -4.216 1.00 89.75 286 ASN A O 1
ATOM 2341 N N . GLY A 1 287 ? -1.721 -11.953 -2.527 1.00 88.19 287 GLY A N 1
ATOM 2342 C CA . GLY A 1 287 ? -2.974 -11.221 -2.727 1.00 88.19 287 GLY A CA 1
ATOM 2343 C C . GLY A 1 287 ? -4.236 -11.974 -2.292 1.00 88.19 287 GLY A C 1
ATOM 2344 O O . GLY A 1 287 ? -5.334 -11.547 -2.638 1.00 88.19 287 GLY A O 1
ATOM 2345 N N . GLN A 1 288 ? -4.107 -13.073 -1.544 1.00 91.94 288 GLN A N 1
ATOM 2346 C CA . GLN A 1 288 ? -5.232 -13.829 -0.990 1.00 91.94 288 GLN A CA 1
ATOM 2347 C C . GLN A 1 288 ? -5.443 -13.520 0.492 1.00 91.94 288 GLN A C 1
ATOM 2349 O O . GLN A 1 288 ? -4.520 -13.118 1.200 1.00 91.94 288 GLN A O 1
ATOM 2354 N N . LEU A 1 289 ? -6.668 -13.737 0.979 1.00 94.00 289 LEU A N 1
ATOM 2355 C CA . LEU A 1 289 ? -6.970 -13.594 2.400 1.00 94.00 289 LEU A CA 1
ATOM 2356 C C . LEU A 1 289 ? -6.177 -14.610 3.238 1.00 94.00 289 LEU A C 1
ATOM 2358 O O . LEU A 1 289 ? -6.058 -15.773 2.844 1.00 94.00 289 LEU A O 1
ATOM 2362 N N . PRO A 1 290 ? -5.690 -14.212 4.425 1.00 93.62 290 PRO A N 1
ATOM 2363 C CA . PRO A 1 290 ? -5.046 -15.136 5.338 1.00 93.62 290 PRO A CA 1
ATOM 2364 C C . PRO A 1 290 ? -6.055 -16.181 5.839 1.00 93.62 290 PRO A C 1
ATOM 2366 O O . PRO A 1 290 ? -7.266 -15.921 5.865 1.00 93.62 290 PRO A O 1
ATOM 2369 N N . PRO A 1 291 ? -5.574 -17.346 6.308 1.00 92.69 291 PRO A N 1
ATOM 2370 C CA . PRO A 1 291 ? -6.429 -18.346 6.926 1.00 92.69 291 PRO A CA 1
ATOM 2371 C C . PRO A 1 291 ? -7.253 -17.749 8.065 1.00 92.69 291 PRO A C 1
ATOM 2373 O O . PRO A 1 291 ? -6.746 -17.030 8.932 1.00 92.69 291 PRO A O 1
ATOM 2376 N N . LYS A 1 292 ? -8.542 -18.079 8.068 1.00 91.69 292 LYS A N 1
ATOM 2377 C CA . LYS A 1 292 ? -9.468 -17.683 9.122 1.00 91.69 292 LYS A CA 1
ATOM 2378 C C . LYS A 1 292 ? -8.995 -18.228 10.468 1.00 91.69 292 LYS A C 1
ATOM 2380 O O . LYS A 1 292 ? -8.686 -19.411 10.591 1.00 91.69 292 LYS A O 1
ATOM 2385 N N . LYS A 1 293 ? -8.956 -17.357 11.476 1.00 93.25 293 LYS A N 1
ATOM 2386 C CA . LYS A 1 293 ? -8.549 -17.706 12.837 1.00 93.25 293 LYS A CA 1
ATOM 2387 C C . LYS A 1 293 ? -9.605 -17.246 13.828 1.00 93.25 293 LYS A C 1
ATOM 2389 O O . LYS A 1 293 ? -9.879 -16.051 13.912 1.00 93.25 293 LYS A O 1
ATOM 2394 N N . ASP A 1 294 ? -10.146 -18.195 14.583 1.00 95.44 294 ASP A N 1
ATOM 2395 C CA . ASP A 1 294 ? -11.065 -17.912 15.681 1.00 95.44 294 ASP A CA 1
ATOM 2396 C C . ASP A 1 294 ? -10.273 -17.524 16.925 1.00 95.44 294 ASP A C 1
ATOM 2398 O O . ASP A 1 294 ? -9.409 -18.268 17.397 1.00 95.44 294 ASP A O 1
ATOM 2402 N N . LEU A 1 295 ? -10.552 -16.335 17.449 1.00 95.81 295 LEU A N 1
ATOM 2403 C CA . LEU A 1 295 ? -9.889 -15.790 18.628 1.00 95.81 295 LEU A CA 1
ATOM 2404 C C . LEU A 1 295 ? -10.920 -15.446 19.699 1.00 95.81 295 LEU A C 1
ATOM 2406 O O . LEU A 1 295 ? -12.036 -15.048 19.387 1.00 95.81 295 LEU A O 1
ATOM 2410 N N . LYS A 1 296 ? -10.543 -15.555 20.973 1.00 94.81 296 LYS A N 1
ATOM 2411 C CA . LYS A 1 296 ? -11.343 -15.046 22.093 1.00 94.81 296 LYS A CA 1
ATOM 2412 C C . LYS A 1 296 ? -10.646 -13.857 22.731 1.00 94.81 296 LYS A C 1
ATOM 2414 O O . LYS A 1 296 ? -9.439 -13.892 22.972 1.00 94.81 296 LYS A O 1
ATOM 2419 N N . LEU A 1 297 ? -11.416 -12.812 23.014 1.00 95.81 297 LEU A N 1
ATOM 2420 C CA . LEU A 1 297 ? -10.924 -11.625 23.701 1.00 95.81 297 LEU A CA 1
ATOM 2421 C C . LEU A 1 297 ? -10.846 -11.906 25.205 1.00 95.81 297 LEU A C 1
ATOM 2423 O O . LEU A 1 297 ? -11.853 -11.834 25.903 1.00 95.81 297 LEU A O 1
ATOM 2427 N N . MET A 1 298 ? -9.652 -12.267 25.676 1.00 95.38 298 MET A N 1
ATOM 2428 C CA . MET A 1 298 ? -9.427 -12.682 27.067 1.00 95.38 298 MET A CA 1
ATOM 2429 C C . MET A 1 298 ? -9.339 -11.493 28.023 1.00 95.38 298 MET A C 1
ATOM 2431 O O . MET A 1 298 ? -9.932 -11.505 29.099 1.00 95.38 298 MET A O 1
ATOM 2435 N N . SER A 1 299 ? -8.592 -10.464 27.633 1.00 96.62 299 SER A N 1
ATOM 2436 C CA . SER A 1 299 ? -8.452 -9.238 28.407 1.00 96.62 299 SER A CA 1
ATOM 2437 C C . SER A 1 299 ? -8.023 -8.074 27.521 1.00 96.62 299 SER A C 1
ATOM 2439 O O . SER A 1 299 ? -7.483 -8.263 26.429 1.00 96.62 299 SER A O 1
ATOM 2441 N N . LEU A 1 300 ? -8.272 -6.858 28.001 1.00 96.62 300 LEU A N 1
ATOM 2442 C CA . LEU A 1 300 ? -7.750 -5.620 27.432 1.00 96.62 300 LEU A CA 1
ATOM 2443 C C . LEU A 1 300 ? -7.054 -4.839 28.537 1.00 96.62 300 LEU A C 1
ATOM 2445 O O . LEU A 1 300 ? -7.554 -4.772 29.655 1.00 96.62 300 LEU A O 1
ATOM 2449 N N . LYS A 1 301 ? -5.917 -4.226 28.219 1.00 96.00 301 LYS A N 1
ATOM 2450 C CA . LYS A 1 301 ? -5.183 -3.362 29.142 1.00 96.00 301 LYS A CA 1
ATOM 2451 C C . LYS A 1 301 ? -5.138 -1.948 28.578 1.00 96.00 301 LYS A C 1
ATOM 2453 O O . LYS A 1 301 ? -4.635 -1.747 27.475 1.00 96.00 301 LYS A O 1
ATOM 2458 N N . ILE A 1 302 ? -5.640 -0.989 29.346 1.00 95.50 302 ILE A N 1
ATOM 2459 C CA . ILE A 1 302 ? -5.526 0.444 29.079 1.00 95.50 302 ILE A CA 1
ATOM 2460 C C . ILE A 1 302 ? -4.474 1.000 30.037 1.00 95.50 302 ILE A C 1
ATOM 2462 O O . ILE A 1 302 ? -4.620 0.876 31.250 1.00 95.50 302 ILE A O 1
ATOM 2466 N N . SER A 1 303 ? -3.414 1.594 29.503 1.00 96.00 303 SER A N 1
ATOM 2467 C CA . SER A 1 303 ? -2.397 2.305 30.289 1.00 96.00 303 SER A CA 1
ATOM 2468 C C . SER A 1 303 ? -2.666 3.811 30.251 1.00 96.00 303 SER A C 1
ATOM 2470 O O . SER A 1 303 ? -3.175 4.306 29.246 1.00 96.00 303 SER A O 1
ATOM 2472 N N . GLY A 1 304 ? -2.299 4.541 31.306 1.00 95.38 304 GLY A N 1
ATOM 2473 C CA . GLY A 1 304 ? -2.510 5.991 31.399 1.00 95.38 304 GLY A CA 1
ATOM 2474 C C . GLY A 1 304 ? -3.950 6.387 31.738 1.00 95.38 304 GLY A C 1
ATOM 2475 O O . GLY A 1 304 ? -4.394 7.475 31.356 1.00 95.38 304 GLY A O 1
ATOM 2476 N N . ILE A 1 305 ? -4.707 5.494 32.392 1.00 95.12 305 ILE A N 1
ATOM 2477 C CA . ILE A 1 305 ? -6.151 5.661 32.608 1.00 95.12 305 ILE A CA 1
ATOM 2478 C C . ILE A 1 305 ? -6.468 6.886 33.466 1.00 95.12 305 ILE A C 1
ATOM 2480 O O . ILE A 1 305 ? -7.500 7.506 33.240 1.00 95.12 305 ILE A O 1
ATOM 2484 N N . ASN A 1 306 ? -5.574 7.289 34.376 1.00 95.00 306 ASN A N 1
ATOM 2485 C CA . ASN A 1 306 ? -5.774 8.436 35.266 1.00 95.00 306 ASN A CA 1
ATOM 2486 C C . ASN A 1 306 ? -6.075 9.751 34.522 1.00 95.00 306 ASN A C 1
ATOM 2488 O O . ASN A 1 306 ? -6.732 10.627 35.079 1.00 95.00 306 ASN A O 1
ATOM 2492 N N . SER A 1 307 ? -5.608 9.888 33.277 1.00 93.94 307 SER A N 1
ATOM 2493 C CA . SER A 1 307 ? -5.817 11.080 32.441 1.00 93.94 307 SER A CA 1
ATOM 2494 C C . SER A 1 307 ? -7.067 11.025 31.548 1.00 93.94 307 SER A C 1
ATOM 2496 O O . SER A 1 307 ? -7.365 11.992 30.849 1.00 93.94 307 SER A O 1
ATOM 2498 N N . VAL A 1 308 ? -7.792 9.902 31.540 1.00 92.06 308 VAL A N 1
ATOM 2499 C CA . VAL A 1 308 ? -8.881 9.622 30.595 1.00 92.06 308 VAL A CA 1
ATOM 2500 C C . VAL A 1 308 ? -10.220 9.568 31.324 1.00 92.06 308 VAL A C 1
ATOM 2502 O O . VAL A 1 308 ? -10.399 8.771 32.244 1.00 92.06 308 VAL A O 1
ATOM 2505 N N . GLY A 1 309 ? -11.192 10.370 30.880 1.00 91.69 309 GLY A N 1
ATOM 2506 C CA . GLY A 1 309 ? -12.542 10.360 31.452 1.00 91.69 309 GLY A CA 1
ATOM 2507 C C . GLY A 1 309 ? -12.523 10.700 32.943 1.00 91.69 309 GLY A C 1
ATOM 2508 O O . GLY A 1 309 ? -11.965 11.723 33.339 1.00 91.69 309 GLY A O 1
ATOM 2509 N N . LYS A 1 310 ? -13.099 9.830 33.779 1.00 92.81 310 LYS A N 1
ATOM 2510 C CA . LYS A 1 310 ? -13.052 9.962 35.250 1.00 92.81 310 LYS A CA 1
ATOM 2511 C C . LYS A 1 310 ? -11.740 9.494 35.889 1.00 92.81 310 LYS A C 1
ATOM 2513 O O . LYS A 1 310 ? -11.595 9.561 37.106 1.00 92.81 310 LYS A O 1
ATOM 2518 N N . GLY A 1 311 ? -10.788 9.000 35.103 1.00 93.06 311 GLY A N 1
ATOM 2519 C CA . GLY A 1 311 ? -9.499 8.524 35.601 1.00 93.06 311 GLY A CA 1
ATOM 2520 C C . GLY A 1 311 ? -9.508 7.080 36.116 1.00 93.06 311 GLY A C 1
ATOM 2521 O O . GLY A 1 311 ? -8.471 6.558 36.522 1.00 93.06 311 GLY A O 1
ATOM 2522 N N . ASP A 1 312 ? -10.659 6.410 36.145 1.00 92.19 312 ASP A N 1
ATOM 2523 C CA . ASP A 1 312 ? -10.823 5.041 36.655 1.00 92.19 312 ASP A CA 1
ATOM 2524 C C . ASP A 1 312 ? -11.513 4.088 35.664 1.00 92.19 312 ASP A C 1
ATOM 2526 O O . ASP A 1 312 ? -11.604 2.889 35.921 1.00 92.19 312 ASP A O 1
ATOM 2530 N N . GLY A 1 313 ? -11.960 4.612 34.519 1.00 93.19 313 GLY A N 1
ATOM 2531 C CA . GLY A 1 313 ? -12.693 3.880 33.490 1.00 93.19 313 GLY A CA 1
ATOM 2532 C C . GLY A 1 313 ? -14.158 3.600 33.824 1.00 93.19 313 GLY A C 1
ATOM 2533 O O . GLY A 1 313 ? -14.830 2.938 33.036 1.00 93.19 313 GLY A O 1
ATOM 2534 N N . SER A 1 314 ? -14.679 4.097 34.949 1.00 94.50 314 SER A N 1
ATOM 2535 C CA . SER A 1 314 ? -16.074 3.882 35.354 1.00 94.50 314 SER A CA 1
ATOM 2536 C C . SER A 1 314 ? -17.084 4.525 34.396 1.00 94.50 314 SER A C 1
ATOM 2538 O O . SER A 1 314 ? -18.219 4.064 34.289 1.00 94.50 314 SER A O 1
ATOM 2540 N N . ASP A 1 315 ? -16.675 5.564 33.668 1.00 94.38 315 ASP A N 1
ATOM 2541 C CA . ASP A 1 315 ? -17.470 6.246 32.648 1.00 94.38 315 ASP A CA 1
ATOM 2542 C C . ASP A 1 315 ? -17.399 5.588 31.261 1.00 94.38 315 ASP A C 1
ATOM 2544 O O . ASP A 1 315 ? -18.104 6.011 30.344 1.00 94.38 315 ASP A O 1
ATOM 2548 N N . LEU A 1 316 ? -16.580 4.546 31.100 1.00 95.38 316 LEU A N 1
ATOM 2549 C CA . LEU A 1 316 ? -16.360 3.893 29.818 1.00 95.38 316 LEU A CA 1
ATOM 2550 C C . LEU A 1 316 ? -17.301 2.699 29.605 1.00 95.38 316 LEU A C 1
ATOM 2552 O O . LEU A 1 316 ? -17.595 1.906 30.504 1.00 95.38 316 LEU A O 1
ATOM 2556 N N . PHE A 1 317 ? -17.710 2.510 28.358 1.00 95.38 317 PHE A N 1
ATOM 2557 C CA . PHE A 1 317 ? -18.340 1.283 27.885 1.00 95.38 317 PHE A CA 1
ATOM 2558 C C . PHE A 1 317 ? -17.706 0.837 26.569 1.00 95.38 317 PHE A C 1
ATOM 2560 O O . PHE A 1 317 ? -17.293 1.657 25.747 1.00 95.38 317 PHE A O 1
ATOM 2567 N N . MET A 1 318 ? -17.590 -0.476 26.389 1.00 95.94 318 MET A N 1
ATOM 2568 C CA . MET A 1 318 ? -16.948 -1.089 25.233 1.00 95.94 318 MET A CA 1
ATOM 2569 C C . MET A 1 318 ? -17.995 -1.738 24.328 1.00 95.94 318 MET A C 1
ATOM 2571 O O . MET A 1 318 ? -18.838 -2.505 24.789 1.00 95.94 318 MET A O 1
ATOM 2575 N N . GLU A 1 319 ? -17.896 -1.480 23.027 1.00 96.56 319 GLU A N 1
ATOM 2576 C CA . GLU A 1 319 ? -18.614 -2.200 21.976 1.00 96.56 319 GLU A CA 1
ATOM 2577 C C . GLU A 1 319 ? -17.627 -2.990 21.119 1.00 96.56 319 GLU A C 1
ATOM 2579 O O . GLU A 1 319 ? -16.621 -2.456 20.649 1.00 96.56 319 GLU A O 1
ATOM 2584 N N . LEU A 1 320 ? -17.955 -4.249 20.857 1.00 96.75 320 LEU A N 1
ATOM 2585 C CA . LEU A 1 320 ? -17.242 -5.117 19.934 1.00 96.75 320 LEU A CA 1
ATOM 2586 C C . LEU A 1 320 ? -18.136 -5.390 18.730 1.00 96.75 320 LEU A C 1
ATOM 2588 O O . LEU A 1 320 ? -19.262 -5.880 18.864 1.00 96.75 320 LEU A O 1
ATOM 2592 N N . ARG A 1 321 ? -17.624 -5.070 17.544 1.00 95.06 321 ARG A N 1
ATOM 2593 C CA . ARG A 1 321 ? -18.320 -5.253 16.276 1.00 95.06 321 ARG A CA 1
ATOM 2594 C C . ARG A 1 321 ? -17.516 -6.124 15.328 1.00 95.06 321 ARG A C 1
ATOM 2596 O O . ARG A 1 321 ? -16.301 -5.965 15.215 1.00 95.06 321 ARG A O 1
ATOM 2603 N N . GLN A 1 322 ? -18.216 -6.985 14.603 1.00 92.44 322 GLN A N 1
ATOM 2604 C CA . GLN A 1 322 ? -17.663 -7.817 13.540 1.00 92.44 322 GLN A CA 1
ATOM 2605 C C . GLN A 1 322 ? -18.514 -7.620 12.289 1.00 92.44 322 GLN A C 1
ATOM 2607 O O . GLN A 1 322 ? -19.739 -7.691 12.352 1.00 92.44 322 GLN A O 1
ATOM 2612 N N . SER A 1 323 ? -17.877 -7.331 11.150 1.00 84.31 323 SER A N 1
ATOM 2613 C CA . SER A 1 323 ? -18.587 -7.043 9.888 1.00 84.31 323 SER A CA 1
ATOM 2614 C C . SER A 1 323 ? -19.681 -5.964 10.015 1.00 84.31 323 SER A C 1
ATOM 2616 O O . SER A 1 323 ? -20.748 -6.075 9.419 1.00 84.31 323 SER A O 1
ATOM 2618 N N . GLY A 1 324 ? -19.438 -4.931 10.829 1.00 82.06 324 GLY A N 1
ATOM 2619 C CA . GLY A 1 324 ? -20.382 -3.831 11.081 1.00 82.06 324 GLY A CA 1
ATOM 2620 C C . GLY A 1 324 ? -21.469 -4.128 12.125 1.00 82.06 324 GLY A C 1
ATOM 2621 O O . GLY A 1 324 ? -22.035 -3.191 12.694 1.00 82.06 324 GLY A O 1
ATOM 2622 N N . GLN A 1 325 ? -21.708 -5.399 12.454 1.00 89.81 325 GLN A N 1
ATOM 2623 C CA . GLN A 1 325 ? -22.710 -5.813 13.436 1.00 89.81 325 GLN A CA 1
ATOM 2624 C C . GLN A 1 325 ? -22.157 -5.765 14.859 1.00 89.81 325 GLN A C 1
ATOM 2626 O O . GLN A 1 325 ? -21.015 -6.152 15.102 1.00 89.81 325 GLN A O 1
ATOM 2631 N N . LEU A 1 326 ? -22.975 -5.300 15.804 1.00 95.00 326 LEU A N 1
ATOM 2632 C CA . LEU A 1 326 ? -22.664 -5.340 17.230 1.00 95.00 326 LEU A CA 1
ATOM 2633 C C . LEU A 1 326 ? -22.824 -6.765 17.754 1.00 95.00 326 LEU A C 1
ATOM 2635 O O . LEU A 1 326 ? -23.925 -7.303 17.723 1.00 95.00 326 LEU A O 1
ATOM 2639 N N . ILE A 1 327 ? -21.727 -7.353 18.232 1.00 96.81 327 ILE A N 1
ATOM 2640 C CA . ILE A 1 327 ? -21.704 -8.744 18.706 1.00 96.81 327 ILE A CA 1
ATOM 2641 C C . ILE A 1 327 ? -21.512 -8.856 20.216 1.00 96.81 327 ILE A C 1
ATOM 2643 O O . ILE A 1 327 ? -21.848 -9.882 20.797 1.00 96.81 327 ILE A O 1
ATOM 2647 N N . PHE A 1 328 ? -20.968 -7.822 20.860 1.00 96.81 328 PHE A N 1
ATOM 2648 C CA . PHE A 1 328 ? -20.755 -7.824 22.301 1.00 96.81 328 PHE A CA 1
ATOM 2649 C C . PHE A 1 328 ? -20.639 -6.404 22.857 1.00 96.81 328 PHE A C 1
ATOM 2651 O O . PHE A 1 328 ? -20.106 -5.505 22.201 1.00 96.81 328 PHE A O 1
ATOM 2658 N N . THR A 1 329 ? -21.122 -6.220 24.082 1.00 96.81 329 THR A N 1
ATOM 2659 C CA . THR A 1 329 ? -20.992 -4.980 24.848 1.00 96.81 329 THR A CA 1
ATOM 2660 C C . THR A 1 329 ? -20.623 -5.282 26.287 1.00 96.81 329 THR A C 1
ATOM 2662 O O . THR A 1 329 ? -21.084 -6.270 26.863 1.00 96.81 329 THR A O 1
ATOM 2665 N N . CYS A 1 330 ? -19.820 -4.406 26.886 1.00 96.00 330 CYS A N 1
ATOM 2666 C CA . CYS A 1 330 ? -19.599 -4.423 28.324 1.00 96.00 330 CYS A CA 1
ATOM 2667 C C . CYS A 1 330 ? -19.518 -3.005 28.895 1.00 96.00 330 CYS A C 1
ATOM 2669 O O . CYS A 1 330 ? -19.000 -2.086 28.258 1.00 96.00 330 CYS A O 1
ATOM 2671 N N . HIS A 1 331 ? -20.042 -2.829 30.105 1.00 95.44 331 HIS A N 1
ATOM 2672 C CA . HIS A 1 331 ? -20.051 -1.548 30.812 1.00 95.44 331 HIS A CA 1
ATOM 2673 C C . HIS A 1 331 ? -19.062 -1.623 31.966 1.00 95.44 331 HIS A C 1
ATOM 2675 O O . HIS A 1 331 ? -19.274 -2.410 32.888 1.00 95.44 331 HIS A O 1
ATOM 2681 N N . LEU A 1 332 ? -17.999 -0.815 31.925 1.00 94.62 332 LEU A N 1
ATOM 2682 C CA . LEU A 1 332 ? -16.882 -0.944 32.862 1.00 94.62 332 LEU A CA 1
ATOM 2683 C C . LEU A 1 332 ? -17.293 -0.521 34.276 1.00 94.62 332 LEU A C 1
ATOM 2685 O O . LEU A 1 332 ? -17.059 -1.270 35.218 1.00 94.62 332 LEU A O 1
ATOM 2689 N N . GLY A 1 333 ? -17.985 0.614 34.427 1.00 91.31 333 GLY A N 1
ATOM 2690 C CA . GLY A 1 333 ? -18.444 1.089 35.740 1.00 91.31 333 GLY A CA 1
ATOM 2691 C C . GLY A 1 333 ? -19.518 0.212 36.389 1.00 91.31 333 GLY A C 1
ATOM 2692 O O . GLY A 1 333 ? -19.490 -0.001 37.596 1.00 91.31 333 GLY A O 1
ATOM 2693 N N . LEU A 1 334 ? -20.441 -0.337 35.591 1.00 93.06 334 LEU A N 1
ATOM 2694 C CA . LEU A 1 334 ? -21.476 -1.265 36.075 1.00 93.06 334 LEU A CA 1
ATOM 2695 C C . LEU A 1 334 ? -20.965 -2.706 36.214 1.00 93.06 334 LEU A C 1
ATOM 2697 O O . LEU A 1 334 ? -21.697 -3.559 36.708 1.00 93.06 334 LEU A O 1
ATOM 2701 N N . GLN A 1 335 ? -19.761 -2.993 35.707 1.00 92.94 335 GLN A N 1
ATOM 2702 C CA . GLN A 1 335 ? -19.211 -4.342 35.544 1.00 92.94 335 GLN A CA 1
ATOM 2703 C C . GLN A 1 335 ? -20.201 -5.329 34.897 1.00 92.94 335 GLN A C 1
ATOM 2705 O O . GLN A 1 335 ? -20.272 -6.514 35.227 1.00 92.94 335 GLN A O 1
ATOM 2710 N N . SER A 1 336 ? -20.986 -4.834 33.937 1.00 94.94 336 SER A N 1
ATOM 2711 C CA . SER A 1 336 ? -21.910 -5.659 33.158 1.00 94.94 336 SER A CA 1
ATOM 2712 C C . SER A 1 336 ? -21.153 -6.302 32.002 1.00 94.94 336 SER A C 1
ATOM 2714 O O . SER A 1 336 ? -20.515 -5.599 31.216 1.00 94.94 336 SER A O 1
ATOM 2716 N N . ASN A 1 337 ? -21.204 -7.635 31.910 1.00 95.69 337 ASN A N 1
ATOM 2717 C CA . ASN A 1 337 ? -20.448 -8.449 30.949 1.00 95.69 337 ASN A CA 1
ATOM 2718 C C . ASN A 1 337 ? -18.921 -8.241 30.987 1.00 95.69 337 ASN A C 1
ATOM 2720 O O . ASN A 1 337 ? -18.220 -8.620 30.056 1.00 95.69 337 ASN A O 1
ATOM 2724 N N . CYS A 1 338 ? -18.358 -7.672 32.050 1.00 96.88 338 CYS A N 1
ATOM 2725 C CA . CYS A 1 338 ? -16.912 -7.598 32.242 1.00 96.88 338 CYS A CA 1
ATOM 2726 C C . CYS A 1 338 ? -16.556 -7.463 33.718 1.00 96.88 338 CYS A C 1
ATOM 2728 O O . CYS A 1 338 ? -17.394 -7.122 34.542 1.00 96.88 338 CYS A O 1
ATOM 2730 N N . GLU A 1 339 ? -15.291 -7.687 34.037 1.00 97.19 339 GLU A N 1
ATOM 2731 C CA . GLU A 1 339 ? -14.690 -7.322 35.315 1.00 97.19 339 GLU A CA 1
ATOM 2732 C C . GLU A 1 339 ? -13.509 -6.394 35.071 1.00 97.19 339 GLU A C 1
ATOM 2734 O O . GLU A 1 339 ? -12.806 -6.537 34.070 1.00 97.19 339 GLU A O 1
ATOM 2739 N N . THR A 1 340 ? -13.308 -5.421 35.953 1.00 96.00 340 THR A N 1
ATOM 2740 C CA . THR A 1 340 ? -12.267 -4.406 35.787 1.00 96.00 340 THR A CA 1
ATOM 2741 C C . THR A 1 340 ? -11.363 -4.358 37.002 1.00 96.00 340 THR A C 1
ATOM 2743 O O . THR A 1 340 ? -11.848 -4.272 38.128 1.00 96.00 340 THR A O 1
ATOM 2746 N N . GLN A 1 341 ? -10.057 -4.329 36.769 1.00 95.31 341 GLN A N 1
ATOM 2747 C CA . GLN A 1 341 ? -9.044 -4.198 37.805 1.00 95.31 341 GLN A CA 1
ATOM 2748 C C . GLN A 1 341 ? -8.168 -2.985 37.497 1.00 95.31 341 GLN A C 1
ATOM 2750 O O . GLN A 1 341 ? -7.471 -2.962 36.482 1.00 95.31 341 GLN A O 1
ATOM 2755 N N . LYS A 1 342 ? -8.201 -1.978 38.374 1.00 92.69 342 LYS A N 1
ATOM 2756 C CA . LYS A 1 342 ? -7.300 -0.825 38.301 1.00 92.69 342 LYS A CA 1
ATOM 2757 C C . LYS A 1 342 ? -6.058 -1.098 39.143 1.00 92.69 342 LYS A C 1
ATOM 2759 O O . LYS A 1 342 ? -6.171 -1.411 40.325 1.00 92.69 342 LYS A O 1
ATOM 2764 N N . ASP A 1 343 ? -4.889 -0.940 38.543 1.00 92.00 343 ASP A N 1
ATOM 2765 C CA . ASP A 1 343 ? -3.614 -0.908 39.247 1.00 92.00 343 ASP A CA 1
ATOM 2766 C C . ASP A 1 343 ? -3.129 0.543 39.336 1.00 92.00 343 ASP A C 1
ATOM 2768 O O . ASP A 1 343 ? -2.738 1.160 38.342 1.00 92.00 343 ASP A O 1
ATOM 2772 N N . ALA A 1 344 ? -3.184 1.093 40.551 1.00 86.31 344 ALA A N 1
ATOM 2773 C CA . ALA A 1 344 ? -2.785 2.466 40.832 1.00 86.31 344 ALA A CA 1
ATOM 2774 C C . ALA A 1 344 ? -1.270 2.683 40.706 1.00 86.31 344 ALA A C 1
ATOM 2776 O O . ALA A 1 344 ? -0.855 3.786 40.360 1.00 86.31 344 ALA A O 1
ATOM 2777 N N . ALA A 1 345 ? -0.449 1.656 40.958 1.00 88.69 345 ALA A N 1
ATOM 2778 C CA . ALA A 1 345 ? 1.006 1.782 40.903 1.00 88.69 345 ALA A CA 1
ATOM 2779 C C . ALA A 1 345 ? 1.512 1.891 39.460 1.00 88.69 345 ALA A C 1
ATOM 2781 O O . ALA A 1 345 ? 2.467 2.618 39.193 1.00 88.69 345 ALA A O 1
ATOM 2782 N N . SER A 1 346 ? 0.862 1.187 38.529 1.00 91.31 346 SER A N 1
ATOM 2783 C CA . SER A 1 346 ? 1.230 1.201 37.110 1.00 91.31 346 SER A CA 1
ATOM 2784 C C . SER A 1 346 ? 0.380 2.129 36.239 1.00 91.31 346 SER A C 1
ATOM 2786 O O . SER A 1 346 ? 0.635 2.200 35.039 1.00 91.31 346 SER A O 1
ATOM 2788 N N . ASP A 1 347 ? -0.604 2.832 36.815 1.00 95.44 347 ASP A N 1
ATOM 2789 C CA . ASP A 1 347 ? -1.596 3.640 36.086 1.00 95.44 347 ASP A CA 1
ATOM 2790 C C . ASP A 1 347 ? -2.262 2.843 34.951 1.00 95.44 347 ASP A C 1
ATOM 2792 O O . ASP A 1 347 ? -2.260 3.229 33.777 1.00 95.44 347 ASP A O 1
ATOM 2796 N N . THR A 1 348 ? -2.781 1.658 35.287 1.00 96.50 348 THR A N 1
ATOM 2797 C CA . THR A 1 348 ? -3.409 0.771 34.301 1.00 96.50 348 THR A CA 1
ATOM 2798 C C . THR A 1 348 ? -4.787 0.296 34.732 1.00 96.50 348 THR A C 1
ATOM 2800 O O . THR A 1 348 ? -5.070 0.099 35.911 1.00 96.50 348 THR A O 1
ATOM 2803 N N . LEU A 1 349 ? -5.654 0.094 33.743 1.00 96.38 349 LEU A N 1
ATOM 2804 C CA . LEU A 1 349 ? -6.952 -0.550 33.874 1.00 96.38 349 LEU A CA 1
ATOM 2805 C C . LEU A 1 349 ? -6.953 -1.822 33.030 1.00 96.38 349 LEU A C 1
ATOM 2807 O O . LEU A 1 349 ? -6.755 -1.770 31.815 1.00 96.38 349 LEU A O 1
ATOM 2811 N N . ILE A 1 350 ? -7.190 -2.962 33.668 1.00 96.94 350 ILE A N 1
ATOM 2812 C CA . ILE A 1 350 ? -7.359 -4.248 32.997 1.00 96.94 350 ILE A CA 1
ATOM 2813 C C . ILE A 1 350 ? -8.847 -4.584 32.965 1.00 96.94 350 ILE A C 1
ATOM 2815 O O . ILE A 1 350 ? -9.527 -4.512 33.984 1.00 96.94 350 ILE A O 1
ATOM 2819 N N . ILE A 1 351 ? -9.343 -4.948 31.789 1.00 97.25 351 ILE A N 1
ATOM 2820 C CA . ILE A 1 351 ? -10.728 -5.327 31.523 1.00 97.25 351 ILE A CA 1
ATOM 2821 C C . ILE A 1 351 ? -10.726 -6.809 31.163 1.00 97.25 351 ILE A C 1
ATOM 2823 O O . ILE A 1 351 ? -10.015 -7.215 30.245 1.00 97.25 351 ILE A O 1
ATOM 2827 N N . TYR A 1 352 ? -11.548 -7.597 31.842 1.00 97.69 352 TYR A N 1
ATOM 2828 C CA . TYR A 1 352 ? -11.773 -9.016 31.589 1.00 97.69 352 TYR A CA 1
ATOM 2829 C C . TYR A 1 352 ? -13.210 -9.210 31.086 1.00 97.69 352 TYR A C 1
ATOM 2831 O O . TYR A 1 352 ? -14.142 -9.258 31.896 1.00 97.69 352 TYR A O 1
ATOM 2839 N N . PRO A 1 353 ? -13.438 -9.268 29.760 1.00 96.81 353 PRO A N 1
ATOM 2840 C CA . PRO A 1 353 ? -14.763 -9.517 29.202 1.00 96.81 353 PRO A CA 1
ATOM 2841 C C . PRO A 1 353 ? -15.324 -10.869 29.662 1.00 96.81 353 PRO A C 1
ATOM 2843 O O . PRO A 1 353 ? -14.654 -11.897 29.576 1.00 96.81 353 PRO A O 1
ATOM 2846 N N . LYS A 1 354 ? -16.577 -10.883 30.116 1.00 95.31 354 LYS A N 1
ATOM 2847 C CA . LYS A 1 354 ? -17.313 -12.091 30.511 1.00 95.31 354 LYS A CA 1
ATOM 2848 C C . LYS A 1 354 ? -18.234 -12.504 29.369 1.00 95.31 354 LYS A C 1
ATOM 2850 O O . LYS A 1 354 ? -18.935 -11.666 28.818 1.00 95.31 354 LYS A O 1
ATOM 2855 N N . ASN A 1 355 ? -18.246 -13.793 29.026 1.00 91.38 355 ASN A N 1
ATOM 2856 C CA . ASN A 1 355 ? -19.095 -14.358 27.965 1.00 91.38 355 ASN A CA 1
ATOM 2857 C C . ASN A 1 355 ? -18.903 -13.712 26.575 1.00 91.38 355 ASN A C 1
ATOM 2859 O O . ASN A 1 355 ? -19.833 -13.677 25.772 1.00 91.38 355 ASN A O 1
ATOM 2863 N N . CYS A 1 356 ? -17.704 -13.203 26.276 1.00 94.38 356 CYS A N 1
ATOM 2864 C CA . CYS A 1 356 ? -17.403 -12.639 24.962 1.00 94.38 356 CYS A CA 1
ATOM 2865 C C . CYS A 1 356 ? -17.371 -13.755 23.894 1.00 94.38 356 CYS A C 1
ATOM 2867 O O . CYS A 1 356 ? -16.681 -14.765 24.099 1.00 94.38 356 CYS A O 1
ATOM 2869 N N . PRO A 1 357 ? -18.106 -13.615 22.772 1.00 95.44 357 PRO A N 1
ATOM 2870 C CA . PRO A 1 357 ? -18.074 -14.591 21.690 1.00 95.44 357 PRO A CA 1
ATOM 2871 C C . PRO A 1 357 ? -16.689 -14.648 21.032 1.00 95.44 357 PRO A C 1
ATOM 2873 O O . PRO A 1 357 ? -15.895 -13.708 21.112 1.00 95.44 357 PRO A O 1
ATOM 2876 N N . SER A 1 358 ? -16.397 -15.761 20.357 1.00 96.06 358 SER A N 1
ATOM 2877 C CA . SER A 1 358 ? -15.219 -15.832 19.492 1.00 96.06 358 SER A CA 1
ATOM 2878 C C . SER A 1 358 ? -15.363 -14.845 18.331 1.00 96.06 358 SER A C 1
ATOM 2880 O O . SER A 1 358 ? -16.448 -14.686 17.774 1.00 96.06 358 SER A O 1
ATOM 2882 N N . VAL A 1 359 ? -14.258 -14.208 17.961 1.00 95.75 359 VAL A N 1
ATOM 2883 C CA . VAL A 1 359 ? -14.167 -13.237 16.872 1.00 95.75 359 VAL A CA 1
ATOM 2884 C C . VAL A 1 359 ? -13.329 -13.771 15.720 1.00 95.75 359 VAL A C 1
ATOM 2886 O O . VAL A 1 359 ? -12.372 -14.520 15.932 1.00 95.75 359 VAL A O 1
ATOM 2889 N N . GLN A 1 360 ? -13.671 -13.344 14.506 1.00 94.56 360 GLN A N 1
ATOM 2890 C CA . GLN A 1 360 ? -12.971 -13.709 13.277 1.00 94.56 360 GLN A CA 1
ATOM 2891 C C . GLN A 1 360 ? -13.056 -12.579 12.236 1.00 94.56 360 GLN A C 1
ATOM 2893 O O . GLN A 1 360 ? -14.105 -11.959 12.060 1.00 94.56 360 GLN A O 1
ATOM 2898 N N . GLY A 1 361 ? -11.967 -12.353 11.495 1.00 92.94 361 GLY A N 1
ATOM 2899 C CA . GLY A 1 361 ? -11.917 -11.377 10.400 1.00 92.94 361 GLY A CA 1
ATOM 2900 C C . GLY A 1 361 ? -11.713 -9.937 10.875 1.00 92.94 361 GLY A C 1
ATOM 2901 O O . GLY A 1 361 ? -10.938 -9.692 11.800 1.00 92.94 361 GLY A O 1
ATOM 2902 N N . ASP A 1 362 ? -12.382 -8.985 10.221 1.00 93.75 362 ASP A N 1
ATOM 2903 C CA . ASP A 1 362 ? -12.273 -7.555 10.524 1.00 93.75 362 ASP A CA 1
ATOM 2904 C C . ASP A 1 362 ? -13.083 -7.187 11.778 1.00 93.75 362 ASP A C 1
ATOM 2906 O O . ASP A 1 362 ? -14.322 -7.192 11.781 1.00 93.75 362 ASP A O 1
ATOM 2910 N N . ILE A 1 363 ? -12.362 -6.858 12.853 1.00 95.69 363 ILE A N 1
ATOM 2911 C CA . ILE A 1 363 ? -12.923 -6.562 14.175 1.00 95.69 363 ILE A CA 1
ATOM 2912 C C . ILE A 1 363 ? -12.766 -5.084 14.514 1.00 95.69 363 ILE A C 1
ATOM 2914 O O . ILE A 1 363 ? -11.686 -4.503 14.385 1.00 95.69 363 ILE A O 1
ATOM 2918 N N . LYS A 1 364 ? -13.844 -4.485 15.022 1.00 95.50 364 LYS A N 1
ATOM 2919 C CA . LYS A 1 364 ? -13.869 -3.110 15.518 1.00 95.50 364 LYS A CA 1
ATOM 2920 C C . LYS A 1 364 ? -14.212 -3.107 17.003 1.00 95.50 364 LYS A C 1
ATOM 2922 O O . LYS A 1 364 ? -15.313 -3.486 17.391 1.00 95.50 364 LYS A O 1
ATOM 2927 N N . ILE A 1 365 ? -13.268 -2.646 17.818 1.00 96.06 365 ILE A N 1
ATOM 2928 C CA . ILE A 1 365 ? -13.458 -2.402 19.252 1.00 96.06 365 ILE A CA 1
ATOM 2929 C C . ILE A 1 365 ? -13.606 -0.898 19.438 1.00 96.06 365 ILE A C 1
ATOM 2931 O O . ILE A 1 365 ? -12.763 -0.132 18.971 1.00 96.06 365 ILE A O 1
ATOM 2935 N N . MET A 1 366 ? -14.680 -0.471 20.087 1.00 95.00 366 MET A N 1
ATOM 2936 C CA . MET A 1 366 ? -14.946 0.933 20.373 1.00 95.00 366 MET A CA 1
ATOM 2937 C C . MET A 1 366 ? -15.089 1.125 21.870 1.00 95.00 366 MET A C 1
ATOM 2939 O O . MET A 1 366 ? -15.834 0.392 22.512 1.00 95.00 366 MET A O 1
ATOM 2943 N N . PHE A 1 367 ? -14.431 2.151 22.391 1.00 95.38 367 PHE A N 1
ATOM 2944 C CA . PHE A 1 367 ? -14.704 2.678 23.718 1.00 95.38 367 PHE A CA 1
ATOM 2945 C C . PHE A 1 367 ? -15.529 3.944 23.566 1.00 95.38 367 PHE A C 1
ATOM 2947 O O . PHE A 1 367 ? -15.248 4.779 22.705 1.00 95.38 367 PHE A O 1
ATOM 2954 N N . LYS A 1 368 ? -16.567 4.057 24.379 1.00 93.00 368 LYS A N 1
ATOM 2955 C CA . LYS A 1 368 ? -17.486 5.184 24.401 1.00 93.00 368 LYS A CA 1
ATOM 2956 C C . LYS A 1 368 ? -17.652 5.656 25.843 1.00 93.00 368 LYS A C 1
ATOM 2958 O O . LYS A 1 368 ? -17.401 4.898 26.776 1.00 93.00 368 LYS A O 1
ATOM 2963 N N . THR A 1 369 ? -18.077 6.899 26.002 1.00 90.00 369 THR A N 1
ATOM 2964 C CA . THR A 1 369 ? -18.449 7.505 27.284 1.00 90.00 369 THR A CA 1
ATOM 2965 C C . THR A 1 369 ? -19.818 8.164 27.124 1.00 90.00 369 THR A C 1
ATOM 2967 O O . THR A 1 369 ? -20.237 8.442 25.999 1.00 90.00 369 THR A O 1
ATOM 2970 N N . HIS A 1 370 ? -20.553 8.332 28.222 1.00 73.94 370 HIS A N 1
ATOM 2971 C CA . HIS A 1 370 ? -21.883 8.959 28.222 1.00 73.94 370 HIS A CA 1
ATOM 2972 C C . HIS A 1 370 ? -21.841 10.497 28.261 1.00 73.94 370 HIS A C 1
ATOM 2974 O O . HIS A 1 370 ? -22.901 11.115 28.338 1.00 73.94 370 HIS A O 1
ATOM 2980 N N . ASN A 1 371 ? -20.644 11.093 28.225 1.00 53.50 371 ASN A N 1
ATOM 2981 C CA . ASN A 1 371 ? -20.451 12.543 28.188 1.00 53.50 371 ASN A CA 1
ATOM 2982 C C . ASN A 1 371 ? -20.590 13.136 26.787 1.00 53.50 371 ASN A C 1
ATOM 2984 O O . ASN A 1 371 ? -20.079 12.513 25.826 1.00 53.50 371 ASN A O 1
#

Organism: NCBI:txid100452